Protein AF-A0A7J7BY02-F1 (afdb_monomer)

Mean predicted aligned error: 17.89 Å

Solvent-accessible surface area (backbone atoms only — not comparable to full-atom values): 14996 Å² total; per-residue (Å²): 135,90,80,85,90,77,85,82,81,78,79,75,84,74,78,83,78,89,73,68,95,77,46,59,64,57,50,50,50,48,47,48,48,47,51,49,44,46,54,47,42,52,52,46,47,52,48,47,53,48,51,51,50,48,53,51,49,50,52,51,51,51,52,50,50,54,51,50,55,52,49,52,54,52,47,55,52,47,54,54,52,52,51,53,48,56,50,51,52,62,54,64,32,70,83,49,40,52,67,78,73,51,72,92,86,75,74,58,65,69,58,51,54,49,50,54,51,53,52,51,52,51,51,52,52,49,54,51,53,51,60,68,47,46,67,82,70,37,62,67,58,49,51,49,55,49,50,53,50,51,52,55,51,51,52,50,51,52,51,50,50,53,50,50,53,49,53,49,51,47,65,74,68,55,75,53,69,70,57,49,54,48,51,54,49,52,51,51,51,41,69,74,39,44,83,79,72,52,63,88,86,58,80,78,60,67,73,80,73,40,86,91,41,51,78,44,78,47,78,42,83,50,61,68,63,49,50,54,52,51,52,52,50,61,74,64,61,82,76,91,74,69,59,46,77,45,81,44,70,68,78,130

Structure (mmCIF, N/CA/C/O backbone):
data_AF-A0A7J7BY02-F1
#
_entry.id   AF-A0A7J7BY02-F1
#
loop_
_atom_site.group_PDB
_atom_site.id
_atom_site.type_symbol
_atom_site.label_atom_id
_atom_site.label_alt_id
_atom_site.label_comp_id
_atom_site.label_asym_id
_atom_site.label_entity_id
_atom_site.label_seq_id
_atom_site.pdbx_PDB_ins_code
_atom_site.Cartn_x
_atom_site.Cartn_y
_atom_site.Cartn_z
_atom_site.occupancy
_atom_site.B_iso_or_equiv
_atom_site.auth_seq_id
_atom_site.auth_comp_id
_atom_site.auth_asym_id
_atom_site.auth_atom_id
_atom_site.pdbx_PDB_model_num
ATOM 1 N N . MET A 1 1 ? -25.679 -43.773 -42.248 1.00 37.84 1 MET A N 1
ATOM 2 C CA . MET A 1 1 ? -24.784 -43.946 -43.414 1.00 37.84 1 MET A CA 1
ATOM 3 C C . MET A 1 1 ? -24.203 -42.594 -43.792 1.00 37.84 1 MET A C 1
ATOM 5 O O . MET A 1 1 ? -24.831 -41.580 -43.526 1.00 37.84 1 MET A O 1
ATOM 9 N N . ALA A 1 2 ? -22.961 -42.613 -44.264 1.00 34.91 2 ALA A N 1
ATOM 10 C CA . ALA A 1 2 ? -21.993 -41.521 -44.267 1.00 34.91 2 ALA A CA 1
ATOM 11 C C . ALA A 1 2 ? -22.432 -40.229 -44.978 1.00 34.91 2 ALA A C 1
ATOM 13 O O . ALA A 1 2 ? -22.992 -40.274 -46.068 1.00 34.91 2 ALA A O 1
ATOM 14 N N . ASN A 1 3 ? -22.051 -39.082 -44.407 1.00 34.28 3 ASN A N 1
ATOM 15 C CA . ASN A 1 3 ? -21.896 -37.833 -45.148 1.00 34.28 3 ASN A CA 1
ATOM 16 C C . ASN A 1 3 ? -20.449 -37.335 -44.948 1.00 34.28 3 ASN A C 1
ATOM 18 O O . ASN A 1 3 ? -20.047 -37.109 -43.801 1.00 34.28 3 ASN A O 1
ATOM 22 N N . PRO A 1 4 ? -19.621 -37.257 -46.004 1.00 40.38 4 PRO A N 1
ATOM 23 C CA . PRO A 1 4 ? -18.215 -36.912 -45.875 1.00 40.38 4 PRO A CA 1
ATOM 24 C C . PRO A 1 4 ? -17.997 -35.400 -45.721 1.00 40.38 4 PRO A C 1
ATOM 26 O O . PRO A 1 4 ? -18.695 -34.555 -46.276 1.00 40.38 4 PRO A O 1
ATOM 29 N N . ARG A 1 5 ? -16.961 -35.092 -44.942 1.00 35.94 5 ARG A N 1
ATOM 30 C CA . ARG A 1 5 ? -16.457 -33.769 -44.564 1.00 35.94 5 ARG A CA 1
ATOM 31 C C . ARG A 1 5 ? -16.269 -32.831 -45.771 1.00 35.94 5 ARG A C 1
ATOM 33 O O . ARG A 1 5 ? -15.551 -33.169 -46.707 1.00 35.94 5 ARG A O 1
ATOM 40 N N . ARG A 1 6 ? -16.772 -31.594 -45.668 1.00 36.50 6 ARG A N 1
ATOM 41 C CA . ARG A 1 6 ? -16.204 -30.412 -46.346 1.00 36.50 6 ARG A CA 1
ATOM 42 C C . ARG A 1 6 ? -15.708 -29.421 -45.287 1.00 36.50 6 ARG A C 1
ATOM 44 O O . ARG A 1 6 ? -16.497 -29.045 -44.422 1.00 36.50 6 ARG A O 1
ATOM 51 N N . PRO A 1 7 ? -14.441 -28.977 -45.324 1.00 37.97 7 PRO A N 1
ATOM 52 C CA . PRO A 1 7 ? -13.983 -27.882 -44.483 1.00 37.97 7 PRO A CA 1
ATOM 53 C C . PRO A 1 7 ? -14.485 -26.539 -45.035 1.00 37.97 7 PRO A C 1
ATOM 55 O O . PRO A 1 7 ? -14.353 -26.242 -46.223 1.00 37.97 7 PRO A O 1
ATOM 58 N N . SER A 1 8 ? -15.059 -25.731 -44.142 1.00 33.72 8 SER A N 1
ATOM 59 C CA . SER A 1 8 ? -15.373 -24.322 -44.375 1.00 33.72 8 SER A CA 1
ATOM 60 C C . SER A 1 8 ? -14.085 -23.552 -44.676 1.00 33.72 8 SER A C 1
ATOM 62 O O . SER A 1 8 ? -13.127 -23.580 -43.899 1.00 33.72 8 SER A O 1
ATOM 64 N N . ARG A 1 9 ? -14.073 -22.891 -45.837 1.00 31.83 9 ARG A N 1
ATOM 65 C CA . ARG A 1 9 ? -13.043 -21.956 -46.291 1.00 31.83 9 ARG A CA 1
ATOM 66 C C . ARG A 1 9 ? -12.860 -20.852 -45.248 1.00 31.83 9 ARG A C 1
ATOM 68 O O . ARG A 1 9 ? -13.679 -19.944 -45.148 1.00 31.83 9 ARG A O 1
ATOM 75 N N . ARG A 1 10 ? -11.745 -20.889 -44.518 1.00 33.81 10 ARG A N 1
ATOM 76 C CA . ARG A 1 10 ? -11.197 -19.697 -43.867 1.00 33.81 10 ARG A CA 1
ATOM 77 C C . ARG A 1 10 ? -10.658 -18.821 -44.998 1.00 33.81 10 ARG A C 1
ATOM 79 O O . ARG A 1 10 ? -9.689 -19.194 -45.653 1.00 33.81 10 ARG A O 1
ATOM 86 N N . GLY A 1 11 ? -11.365 -17.736 -45.306 1.00 29.42 11 GLY A N 1
ATOM 87 C CA . GLY A 1 11 ? -10.945 -16.762 -46.306 1.00 29.42 11 GLY A CA 1
ATOM 88 C C . GLY A 1 11 ? -9.638 -16.115 -45.869 1.00 29.42 11 GLY A C 1
ATOM 89 O O . GLY A 1 11 ? -9.645 -15.193 -45.060 1.00 29.42 11 GLY A O 1
ATOM 90 N N . SER A 1 12 ? -8.520 -16.616 -46.389 1.00 31.05 12 SER A N 1
ATOM 91 C CA . SER A 1 12 ? -7.274 -15.864 -46.433 1.00 31.05 12 SER A CA 1
ATOM 92 C C . SER A 1 12 ? -7.528 -14.638 -47.299 1.00 31.05 12 SER A C 1
ATOM 94 O O . SER A 1 12 ? -7.698 -14.756 -48.513 1.00 31.05 12 SER A O 1
ATOM 96 N N . PHE A 1 13 ? -7.600 -13.471 -46.665 1.00 29.67 13 PHE A N 1
ATOM 97 C CA . PHE A 1 13 ? -7.575 -12.181 -47.341 1.00 29.67 13 PHE A CA 1
ATOM 98 C C . PHE A 1 13 ? -6.176 -12.010 -47.953 1.00 29.67 13 PHE A C 1
ATOM 100 O O . PHE A 1 13 ? -5.269 -11.438 -47.356 1.00 29.67 13 PHE A O 1
ATOM 107 N N . PHE A 1 14 ? -5.975 -12.594 -49.133 1.00 28.28 14 PHE A N 1
ATOM 108 C CA . PHE A 1 14 ? -4.838 -12.297 -49.992 1.00 28.28 14 PHE A CA 1
ATOM 109 C C . PHE A 1 14 ? -5.114 -10.940 -50.640 1.00 28.28 14 PHE A C 1
ATOM 111 O O . PHE A 1 14 ? -5.803 -10.849 -51.655 1.00 28.28 14 PHE A O 1
ATOM 118 N N . PHE A 1 15 ? -4.604 -9.870 -50.033 1.00 29.28 15 PHE A N 1
ATOM 119 C CA . PHE A 1 15 ? -4.495 -8.589 -50.718 1.00 29.28 15 PHE A CA 1
ATOM 120 C C . PHE A 1 15 ? -3.352 -8.692 -51.733 1.00 29.28 15 PHE A C 1
ATOM 122 O O . PHE A 1 15 ? -2.182 -8.517 -51.405 1.00 29.28 15 PHE A O 1
ATOM 129 N N . PHE A 1 16 ? -3.700 -9.000 -52.982 1.00 29.94 16 PHE A N 1
ATOM 130 C CA . PHE A 1 16 ? -2.849 -8.683 -54.124 1.00 29.94 16 PHE A CA 1
ATOM 131 C C . PHE A 1 16 ? -2.862 -7.161 -54.304 1.00 29.94 16 PHE A C 1
ATOM 133 O O . PHE A 1 16 ? -3.832 -6.603 -54.810 1.00 29.94 16 PHE A O 1
ATOM 140 N N . PHE A 1 17 ? -1.793 -6.483 -53.889 1.00 32.19 17 PHE A N 1
ATOM 141 C CA . PHE A 1 17 ? -1.520 -5.107 -54.301 1.00 32.19 17 PHE A CA 1
ATOM 142 C C . PHE A 1 17 ? -0.454 -5.125 -55.397 1.00 32.19 17 PHE A C 1
ATOM 144 O O . PHE A 1 17 ? 0.745 -5.107 -55.140 1.00 32.19 17 PHE A O 1
ATOM 151 N N . THR A 1 18 ? -0.900 -5.156 -56.650 1.00 42.00 18 THR A N 1
ATOM 152 C CA . THR A 1 18 ? -0.090 -4.717 -57.788 1.00 42.00 18 THR A CA 1
ATOM 153 C C . THR A 1 18 ? -0.107 -3.190 -57.810 1.00 42.00 18 THR A C 1
ATOM 155 O O . THR A 1 18 ? -1.075 -2.604 -58.290 1.00 42.00 18 THR A O 1
ATOM 158 N N . PHE A 1 19 ? 0.922 -2.523 -57.278 1.00 34.94 19 PHE A N 1
ATOM 159 C CA . PHE A 1 19 ? 1.050 -1.065 -57.383 1.00 34.94 19 PHE A CA 1
ATOM 160 C C . PHE A 1 19 ? 2.506 -0.625 -57.615 1.00 34.94 19 PHE A C 1
ATOM 162 O O . PHE A 1 19 ? 3.441 -1.106 -56.985 1.00 34.94 19 PHE A O 1
ATOM 169 N N . ARG A 1 20 ? 2.648 0.288 -58.582 1.00 38.16 20 ARG A N 1
ATOM 170 C CA . ARG A 1 20 ? 3.851 0.934 -59.148 1.00 38.16 20 ARG A CA 1
ATOM 171 C C . ARG A 1 20 ? 4.906 1.419 -58.123 1.00 38.16 20 ARG A C 1
ATOM 173 O O . ARG A 1 20 ? 4.574 1.692 -56.972 1.00 38.16 20 ARG A O 1
ATOM 180 N N . PRO A 1 21 ? 6.163 1.669 -58.562 1.00 44.41 21 PRO A N 1
ATOM 181 C CA . PRO A 1 21 ? 7.345 1.924 -57.720 1.00 44.41 21 PRO A CA 1
ATOM 182 C C . PRO A 1 21 ? 7.399 3.337 -57.099 1.00 44.41 21 PRO A C 1
ATOM 184 O O . PRO A 1 21 ? 8.478 3.902 -56.916 1.00 44.41 21 PRO A O 1
ATOM 187 N N . LEU A 1 22 ? 6.243 3.924 -56.783 1.00 43.34 22 LEU A N 1
ATOM 188 C CA . LEU A 1 22 ? 6.109 5.067 -55.873 1.00 43.34 22 LEU A CA 1
ATOM 189 C C . LEU A 1 22 ? 5.842 4.600 -54.428 1.00 43.34 22 LEU A C 1
ATOM 191 O O . LEU A 1 22 ? 5.933 5.384 -53.491 1.00 43.34 22 LEU A O 1
ATOM 195 N N . ALA A 1 23 ? 5.548 3.308 -54.247 1.00 47.12 23 ALA A N 1
ATOM 196 C CA . ALA A 1 23 ? 5.187 2.726 -52.964 1.00 47.12 23 ALA A CA 1
ATOM 197 C C . ALA A 1 23 ? 6.380 2.442 -52.029 1.00 47.12 23 ALA A C 1
ATOM 199 O O . ALA A 1 23 ? 6.143 2.239 -50.850 1.00 47.12 23 ALA A O 1
ATOM 200 N N . SER A 1 24 ? 7.643 2.448 -52.478 1.00 59.75 24 SER A N 1
ATOM 201 C CA . SER A 1 24 ? 8.782 1.993 -51.645 1.00 59.75 24 SER A CA 1
ATOM 202 C C . SER A 1 24 ? 8.969 2.811 -50.360 1.00 59.75 24 SER A C 1
ATOM 204 O O . SER A 1 24 ? 8.888 2.263 -49.265 1.00 59.75 24 SER A O 1
ATOM 206 N N . ALA A 1 25 ? 9.118 4.135 -50.470 1.00 56.84 25 ALA A N 1
ATOM 207 C CA . ALA A 1 25 ? 9.375 4.991 -49.312 1.00 56.84 25 ALA A CA 1
ATOM 208 C C . ALA A 1 25 ? 8.175 5.062 -48.357 1.00 56.84 25 ALA A C 1
ATOM 210 O O . ALA A 1 25 ? 8.355 5.022 -47.146 1.00 56.84 25 ALA A O 1
ATOM 211 N N . ILE A 1 26 ? 6.947 5.090 -48.888 1.00 66.88 26 ILE A N 1
ATOM 212 C CA . ILE A 1 26 ? 5.728 5.087 -48.068 1.00 66.88 26 ILE A CA 1
ATOM 213 C C . ILE A 1 26 ? 5.541 3.722 -47.406 1.00 66.88 26 ILE A C 1
ATOM 215 O O . ILE A 1 26 ? 5.184 3.671 -46.243 1.00 66.88 26 ILE A O 1
ATOM 219 N N . THR A 1 27 ? 5.830 2.611 -48.084 1.00 64.50 27 THR A N 1
ATOM 220 C CA . THR A 1 27 ? 5.675 1.268 -47.498 1.00 64.50 27 THR A CA 1
ATOM 221 C C . THR A 1 27 ? 6.740 1.002 -46.443 1.00 64.50 27 THR A C 1
ATOM 223 O O . THR A 1 27 ? 6.417 0.452 -45.399 1.00 64.50 27 THR A O 1
ATOM 226 N N . VAL A 1 28 ? 7.985 1.435 -46.658 1.00 66.69 28 VAL A N 1
ATOM 227 C CA . VAL A 1 28 ? 9.058 1.333 -45.657 1.00 66.69 28 VAL A CA 1
ATOM 228 C C . VAL A 1 28 ? 8.810 2.287 -44.493 1.00 66.69 28 VAL A C 1
ATOM 230 O O . VAL A 1 28 ? 8.964 1.874 -43.353 1.00 66.69 28 VAL A O 1
ATOM 233 N N . ALA A 1 29 ? 8.349 3.516 -44.740 1.00 66.44 29 ALA A N 1
ATOM 234 C CA . ALA A 1 29 ? 7.956 4.438 -43.678 1.00 66.44 29 ALA A CA 1
ATOM 235 C C . ALA A 1 29 ? 6.735 3.927 -42.911 1.00 66.44 29 ALA A C 1
ATOM 237 O O . ALA A 1 29 ? 6.720 4.019 -41.697 1.00 66.44 29 ALA A O 1
ATOM 238 N N . VAL A 1 30 ? 5.744 3.330 -43.576 1.00 64.06 30 VAL A N 1
ATOM 239 C CA . VAL A 1 30 ? 4.573 2.724 -42.930 1.00 64.06 30 VAL A CA 1
ATOM 240 C C . VAL A 1 30 ? 4.965 1.458 -42.182 1.00 64.06 30 VAL A C 1
ATOM 242 O O . VAL A 1 30 ? 4.451 1.262 -41.095 1.00 64.06 30 VAL A O 1
ATOM 245 N N . LEU A 1 31 ? 5.894 0.637 -42.680 1.00 61.00 31 LEU A N 1
ATOM 246 C CA . LEU A 1 31 ? 6.420 -0.534 -41.970 1.00 61.00 31 LEU A CA 1
ATOM 247 C C . LEU A 1 31 ? 7.303 -0.137 -40.790 1.00 61.00 31 LEU A C 1
ATOM 249 O O . LEU A 1 31 ? 7.150 -0.717 -39.728 1.00 61.00 31 LEU A O 1
ATOM 253 N N . LEU A 1 32 ? 8.176 0.862 -40.922 1.00 66.69 32 LEU A N 1
ATOM 254 C CA . LEU A 1 32 ? 8.950 1.416 -39.810 1.00 66.69 32 LEU A CA 1
ATOM 255 C C . LEU A 1 32 ? 8.030 2.084 -38.803 1.00 66.69 32 LEU A C 1
ATOM 257 O O . LEU A 1 32 ? 8.185 1.848 -37.617 1.00 66.69 32 LEU A O 1
ATOM 261 N N . PHE A 1 33 ? 7.038 2.849 -39.250 1.00 70.75 33 PHE A N 1
ATOM 262 C CA . PHE A 1 33 ? 6.042 3.451 -38.377 1.00 70.75 33 PHE A CA 1
ATOM 263 C C . PHE A 1 33 ? 5.174 2.378 -37.734 1.00 70.75 33 PHE A C 1
ATOM 265 O O . PHE A 1 33 ? 4.865 2.526 -36.568 1.00 70.75 33 PHE A O 1
ATOM 272 N N . PHE A 1 34 ? 4.833 1.278 -38.412 1.00 56.91 34 PHE A N 1
ATOM 273 C CA . PHE A 1 34 ? 4.115 0.150 -37.815 1.00 56.91 34 PHE A CA 1
ATOM 274 C C . PHE A 1 34 ? 4.995 -0.649 -36.869 1.00 56.91 34 PHE A C 1
ATOM 276 O O . PHE A 1 34 ? 4.494 -1.050 -35.841 1.00 56.91 34 PHE A O 1
ATOM 283 N N . VAL A 1 35 ? 6.275 -0.879 -37.154 1.00 65.38 35 VAL A N 1
ATOM 284 C CA . VAL A 1 35 ? 7.198 -1.631 -36.288 1.00 65.38 35 VAL A CA 1
ATOM 285 C C . VAL A 1 35 ? 7.589 -0.792 -35.077 1.00 65.38 35 VAL A C 1
ATOM 287 O O . VAL A 1 35 ? 7.558 -1.301 -33.963 1.00 65.38 35 VAL A O 1
ATOM 290 N N . LEU A 1 36 ? 7.867 0.500 -35.261 1.00 60.56 36 LEU A N 1
ATOM 291 C CA . LEU A 1 36 ? 8.068 1.468 -34.185 1.00 60.56 36 LEU A CA 1
ATOM 292 C C . LEU A 1 36 ? 6.772 1.696 -33.422 1.00 60.56 36 LEU A C 1
ATOM 294 O O . LEU A 1 36 ? 6.820 1.692 -32.209 1.00 60.56 36 LEU A O 1
ATOM 298 N N . SER A 1 37 ? 5.612 1.802 -34.071 1.00 51.03 37 SER A N 1
ATOM 299 C CA . SER A 1 37 ? 4.321 1.854 -33.373 1.00 51.03 37 SER A CA 1
ATOM 300 C C . SER A 1 37 ? 3.983 0.524 -32.727 1.00 51.03 37 SER A C 1
ATOM 302 O O . SER A 1 37 ? 3.326 0.537 -31.716 1.00 51.03 37 SER A O 1
ATOM 304 N N . PHE A 1 38 ? 4.429 -0.632 -33.208 1.00 51.69 38 PHE A N 1
ATOM 305 C CA . PHE A 1 38 ? 4.178 -1.906 -32.534 1.00 51.69 38 PHE A CA 1
ATOM 306 C C . PHE A 1 38 ? 5.139 -2.076 -31.358 1.00 51.69 38 PHE A C 1
ATOM 308 O O . PHE A 1 38 ? 4.708 -2.502 -30.303 1.00 51.69 38 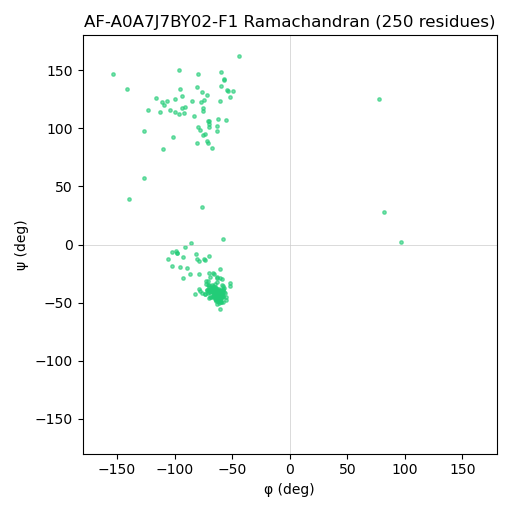PHE A O 1
ATOM 315 N N . LEU A 1 39 ? 6.405 -1.669 -31.459 1.00 53.62 39 LEU A N 1
ATOM 316 C CA . LEU A 1 39 ? 7.352 -1.628 -30.337 1.00 53.62 39 LEU A CA 1
ATOM 317 C C . LEU A 1 39 ? 6.943 -0.578 -29.299 1.00 53.62 39 LEU A C 1
ATOM 319 O O . LEU A 1 39 ? 6.906 -0.870 -28.105 1.00 53.62 39 LEU A O 1
ATOM 323 N N . PHE A 1 40 ? 6.575 0.620 -29.747 1.00 46.31 40 PHE A N 1
ATOM 324 C CA . PHE A 1 40 ? 6.167 1.740 -28.909 1.00 46.31 40 PHE A CA 1
ATOM 325 C C . PHE A 1 40 ? 4.750 1.546 -28.385 1.00 46.31 40 PHE A C 1
ATOM 327 O O . PHE A 1 40 ? 4.554 1.742 -27.203 1.00 46.31 40 PHE A O 1
ATOM 334 N N . SER A 1 41 ? 3.777 1.067 -29.164 1.00 40.97 41 SER A N 1
ATOM 335 C CA . SER A 1 41 ? 2.459 0.669 -28.653 1.00 40.97 41 SER A CA 1
ATOM 336 C C . SER A 1 41 ? 2.521 -0.604 -27.839 1.00 40.97 41 SER A C 1
ATOM 338 O O . SER A 1 41 ? 1.752 -0.660 -26.907 1.00 40.97 41 SER A O 1
ATOM 340 N N . THR A 1 42 ? 3.389 -1.594 -28.063 1.00 47.38 42 THR A N 1
ATOM 341 C CA . THR A 1 42 ? 3.511 -2.727 -27.115 1.00 47.38 42 THR A CA 1
ATOM 342 C C . THR A 1 42 ? 4.091 -2.233 -25.795 1.00 47.38 42 THR A C 1
ATOM 344 O O . THR A 1 42 ? 3.563 -2.576 -24.748 1.00 47.38 42 THR A O 1
ATOM 347 N N . SER A 1 43 ? 5.077 -1.330 -25.830 1.00 47.16 43 SER A N 1
ATOM 348 C CA . SER A 1 43 ? 5.633 -0.682 -24.632 1.00 47.16 43 SER A CA 1
ATOM 349 C C . SER A 1 43 ? 4.631 0.254 -23.947 1.00 47.16 43 SER A C 1
ATOM 351 O O . SER A 1 43 ? 4.529 0.265 -22.727 1.00 47.16 43 SER A O 1
ATOM 353 N N . ASN A 1 44 ? 3.851 1.012 -24.718 1.00 42.34 44 ASN A N 1
ATOM 354 C CA . ASN A 1 44 ? 2.914 2.021 -24.233 1.00 42.34 44 ASN A CA 1
ATOM 355 C C . ASN A 1 44 ? 1.543 1.417 -23.901 1.00 42.34 44 ASN A C 1
ATOM 357 O O . ASN A 1 44 ? 0.870 1.952 -23.039 1.00 42.34 44 ASN A O 1
ATOM 361 N N . SER A 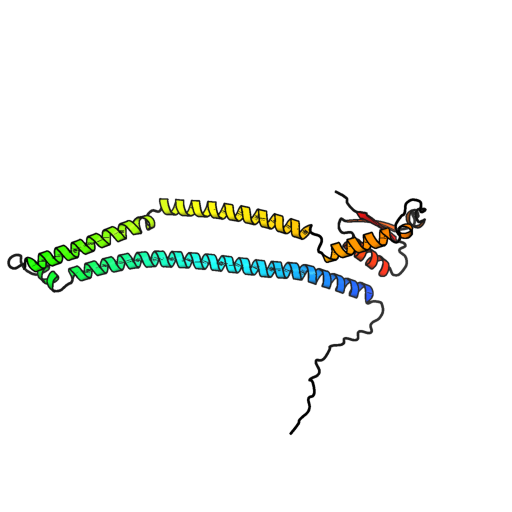1 45 ? 1.136 0.293 -24.500 1.00 42.09 45 SER A N 1
ATOM 362 C CA . SER A 1 45 ? -0.043 -0.488 -24.091 1.00 42.09 45 SER A CA 1
ATOM 363 C C . SER A 1 45 ? 0.265 -1.327 -22.859 1.00 42.09 45 SER A C 1
ATOM 365 O O . SER A 1 45 ? -0.540 -1.282 -21.944 1.00 42.09 45 SER A O 1
ATOM 367 N N . TYR A 1 46 ? 1.453 -1.943 -22.731 1.00 47.62 46 TYR A N 1
ATOM 368 C CA . TYR A 1 46 ? 1.886 -2.504 -21.442 1.00 47.62 46 TYR A CA 1
ATOM 369 C C . TYR A 1 46 ? 1.974 -1.423 -20.365 1.00 47.62 46 TYR A C 1
ATOM 371 O O . TYR A 1 46 ? 1.485 -1.633 -19.266 1.00 47.62 46 TYR A O 1
ATOM 379 N N . SER A 1 47 ? 2.559 -0.261 -20.671 1.00 46.47 47 SER A N 1
ATOM 380 C CA . SER A 1 47 ? 2.687 0.834 -19.705 1.00 46.47 47 SER A CA 1
ATOM 381 C C . SER A 1 47 ? 1.331 1.459 -19.359 1.00 46.47 47 SER A C 1
ATOM 383 O O . SER A 1 47 ? 1.080 1.711 -18.191 1.00 46.47 47 SER A O 1
ATOM 385 N N . SER A 1 48 ? 0.419 1.642 -20.323 1.00 46.59 48 SER A N 1
ATOM 386 C CA . SER A 1 48 ? -0.912 2.228 -20.086 1.00 46.59 48 SER A CA 1
ATOM 387 C C . SER A 1 48 ? -1.857 1.269 -19.361 1.00 46.59 48 SER A C 1
ATOM 389 O O . SER A 1 48 ? -2.529 1.701 -18.426 1.00 46.59 48 SER A O 1
ATOM 391 N N . ASP A 1 49 ? -1.896 -0.022 -19.723 1.00 45.12 49 ASP A N 1
ATOM 392 C CA . ASP A 1 49 ? -2.694 -1.019 -18.988 1.00 45.12 49 ASP A CA 1
ATOM 393 C C . ASP A 1 49 ? -2.129 -1.242 -17.581 1.00 45.12 49 ASP A C 1
ATOM 395 O O . ASP A 1 49 ? -2.899 -1.327 -16.628 1.00 45.12 49 ASP A O 1
ATOM 399 N N . LEU A 1 50 ? -0.798 -1.247 -17.415 1.00 51.62 50 LEU A N 1
ATOM 400 C CA . LEU A 1 50 ? -0.147 -1.301 -16.103 1.00 51.62 50 LEU A CA 1
ATOM 401 C C . LEU A 1 50 ? -0.495 -0.064 -15.263 1.00 51.62 50 LEU A C 1
ATOM 403 O O . LEU A 1 50 ? -0.938 -0.209 -14.129 1.00 51.62 50 LEU A O 1
ATOM 407 N N . HIS A 1 51 ? -0.416 1.144 -15.830 1.00 53.38 51 HIS A N 1
ATOM 408 C CA . HIS A 1 51 ? -0.760 2.376 -15.115 1.00 53.38 51 HIS A CA 1
ATOM 409 C C . HIS A 1 51 ? -2.243 2.424 -14.718 1.00 53.38 51 HIS A C 1
ATOM 411 O O . HIS A 1 51 ? -2.574 2.841 -13.607 1.00 53.38 51 HIS A O 1
ATOM 417 N N . HIS A 1 52 ? -3.156 1.996 -15.596 1.00 54.94 52 HIS A N 1
ATOM 418 C CA . HIS A 1 52 ? -4.587 1.923 -15.291 1.00 54.94 52 HIS A CA 1
ATOM 419 C C . HIS A 1 52 ? -4.909 0.836 -14.257 1.00 54.94 52 HIS A C 1
ATOM 421 O O . HIS A 1 52 ? -5.729 1.072 -13.362 1.00 54.94 52 HIS A O 1
ATOM 427 N N . HIS A 1 53 ? -4.250 -0.324 -14.329 1.00 61.81 53 HIS A N 1
ATOM 428 C CA . HIS A 1 53 ? -4.362 -1.371 -13.317 1.00 61.81 53 HIS A CA 1
ATOM 429 C C . HIS A 1 53 ? -3.802 -0.930 -11.964 1.00 61.81 53 HIS A C 1
ATOM 431 O O . HIS A 1 53 ? -4.416 -1.241 -10.941 1.00 61.81 53 HIS A O 1
ATOM 437 N N . ASP A 1 54 ? -2.723 -0.154 -11.939 1.00 77.12 54 ASP A N 1
ATOM 438 C CA . ASP A 1 54 ? -2.127 0.381 -10.715 1.00 77.12 54 ASP A CA 1
ATOM 439 C C . ASP A 1 54 ? -3.041 1.418 -10.057 1.00 77.12 54 ASP A C 1
ATOM 441 O O . ASP A 1 54 ? -3.320 1.327 -8.859 1.00 77.12 54 ASP A O 1
ATOM 445 N N . HIS A 1 55 ? -3.609 2.345 -10.837 1.00 79.88 55 HIS A N 1
ATOM 446 C CA . HIS A 1 55 ? -4.585 3.321 -10.335 1.00 79.88 55 HIS A CA 1
ATOM 447 C C . HIS A 1 55 ? -5.840 2.640 -9.791 1.00 79.88 55 HIS A C 1
ATOM 449 O O . HIS A 1 55 ? -6.312 2.964 -8.700 1.00 79.88 55 HIS A O 1
ATOM 455 N N . ARG A 1 56 ? -6.370 1.647 -10.514 1.00 84.88 56 ARG A N 1
ATOM 456 C CA . ARG A 1 56 ? -7.522 0.860 -10.060 1.00 84.88 56 ARG A CA 1
ATOM 457 C C . ARG A 1 56 ? -7.199 0.086 -8.785 1.00 84.88 56 ARG A C 1
ATOM 459 O O . ARG A 1 56 ? -8.016 0.071 -7.867 1.00 84.88 56 ARG A O 1
ATOM 466 N N . SER A 1 57 ? -6.025 -0.531 -8.708 1.00 86.56 57 SER A N 1
ATOM 467 C CA . SER A 1 57 ? -5.577 -1.281 -7.530 1.00 86.56 57 SER A CA 1
ATOM 468 C C . SER A 1 57 ? -5.405 -0.370 -6.317 1.00 86.56 57 SER A C 1
ATOM 470 O O . SER A 1 57 ? -5.866 -0.716 -5.230 1.00 86.56 57 SER A O 1
ATOM 472 N N . LEU A 1 58 ? -4.843 0.828 -6.504 1.00 86.50 58 LEU A N 1
ATOM 473 C CA . LEU A 1 58 ? -4.721 1.849 -5.464 1.00 86.50 58 LEU A CA 1
ATOM 474 C C . LEU A 1 58 ? -6.094 2.287 -4.940 1.00 86.50 58 LEU A C 1
ATOM 476 O O . LEU A 1 58 ? -6.319 2.305 -3.729 1.00 86.50 58 LEU A O 1
ATOM 480 N N . VAL A 1 59 ? -7.034 2.592 -5.840 1.00 91.44 59 VAL A N 1
ATOM 481 C CA . VAL A 1 59 ? -8.405 2.978 -5.472 1.00 91.44 59 VAL A CA 1
ATOM 482 C C . VAL A 1 59 ? -9.110 1.848 -4.721 1.00 91.44 59 VAL A C 1
ATOM 484 O O . VAL A 1 59 ? -9.756 2.096 -3.703 1.00 91.44 59 VAL A O 1
ATOM 487 N N . LEU A 1 60 ? -8.962 0.598 -5.168 1.00 92.88 60 LEU A N 1
ATOM 488 C CA . LEU A 1 60 ? -9.536 -0.566 -4.490 1.00 92.88 60 LEU A CA 1
ATOM 489 C C . LEU A 1 60 ? -8.921 -0.788 -3.104 1.00 92.88 60 LEU A C 1
ATOM 491 O O . LEU A 1 60 ? -9.658 -1.074 -2.158 1.00 92.88 60 LEU A O 1
ATOM 495 N N . ALA A 1 61 ? -7.605 -0.622 -2.962 1.00 89.88 61 ALA A N 1
ATOM 496 C CA . ALA A 1 61 ? -6.910 -0.716 -1.682 1.00 89.88 61 ALA A CA 1
ATOM 497 C C . ALA A 1 61 ? -7.384 0.375 -0.711 1.00 89.88 61 ALA A C 1
ATOM 499 O O . ALA A 1 61 ? -7.726 0.075 0.435 1.00 89.88 61 ALA A O 1
ATOM 500 N N . TYR A 1 62 ? -7.507 1.620 -1.181 1.00 91.44 62 TYR A N 1
ATOM 501 C CA . TYR A 1 62 ? -8.038 2.726 -0.383 1.00 91.44 62 TYR A CA 1
ATOM 502 C C . TYR A 1 62 ? -9.498 2.487 0.023 1.00 91.44 62 TYR A C 1
ATOM 504 O O . TYR A 1 62 ? -9.864 2.644 1.188 1.00 91.44 62 TYR A O 1
ATOM 512 N N . ALA A 1 63 ? -10.335 2.020 -0.906 1.00 94.31 63 ALA A N 1
ATOM 513 C CA . ALA A 1 63 ? -11.724 1.673 -0.625 1.00 94.31 63 ALA A CA 1
ATOM 514 C C . ALA A 1 63 ? -11.846 0.501 0.366 1.00 94.31 63 ALA A C 1
ATOM 516 O O . ALA A 1 63 ? -12.746 0.486 1.206 1.00 94.31 63 ALA A O 1
ATOM 517 N N . ALA A 1 64 ? -10.964 -0.499 0.294 1.00 94.38 64 ALA A N 1
ATOM 518 C CA . ALA A 1 64 ? -10.903 -1.586 1.270 1.00 94.38 64 ALA A CA 1
ATOM 519 C C . ALA A 1 64 ? -10.496 -1.071 2.658 1.00 94.38 64 ALA A C 1
ATOM 521 O O . ALA A 1 64 ? -11.146 -1.416 3.645 1.00 94.38 64 ALA A O 1
ATOM 522 N N . TYR A 1 65 ? -9.494 -0.192 2.728 1.00 91.62 65 TYR A N 1
ATOM 523 C CA . TYR A 1 65 ? -9.060 0.435 3.973 1.00 91.62 65 TYR A CA 1
ATOM 524 C C . TYR A 1 65 ? -10.174 1.274 4.616 1.00 91.62 65 TYR A C 1
ATOM 526 O O . TYR A 1 65 ? -10.494 1.085 5.788 1.00 91.62 65 TYR A O 1
ATOM 534 N N . ALA A 1 66 ? -10.844 2.128 3.838 1.00 92.56 66 ALA A N 1
ATOM 535 C CA . ALA A 1 66 ? -11.971 2.929 4.313 1.00 92.56 66 ALA A CA 1
ATOM 536 C C . ALA A 1 66 ? -13.135 2.055 4.815 1.00 92.56 66 ALA A C 1
ATOM 538 O O . ALA A 1 66 ? -13.726 2.337 5.860 1.00 92.56 66 ALA A O 1
ATOM 539 N N . ARG A 1 67 ? -13.444 0.956 4.109 1.00 95.62 67 ARG A N 1
ATOM 540 C CA . ARG A 1 67 ? -14.451 -0.022 4.552 1.00 95.62 67 ARG A CA 1
ATOM 541 C C . ARG A 1 67 ? -14.060 -0.686 5.866 1.00 95.62 67 ARG A C 1
ATOM 543 O O . ARG A 1 67 ? -14.912 -0.794 6.744 1.00 95.62 67 ARG A O 1
ATOM 550 N N . LYS A 1 68 ? -12.797 -1.092 6.015 1.00 94.56 68 LYS A N 1
ATOM 551 C CA . LYS A 1 68 ? -12.279 -1.683 7.254 1.00 94.56 68 LYS A CA 1
ATOM 552 C C . LYS A 1 68 ? -12.417 -0.709 8.424 1.00 94.56 68 LYS A C 1
ATOM 554 O O . LYS A 1 68 ? -13.013 -1.071 9.432 1.00 94.56 68 LYS A O 1
ATOM 559 N N . LEU A 1 69 ? -11.974 0.537 8.256 1.00 90.25 69 LEU A N 1
ATOM 560 C CA . LEU A 1 69 ? -12.068 1.569 9.292 1.00 90.25 69 LEU A CA 1
ATOM 561 C C . LEU A 1 69 ? -13.526 1.837 9.706 1.00 90.25 69 LEU A C 1
ATOM 563 O O . LEU A 1 69 ? -13.846 1.924 10.891 1.00 90.25 69 LEU A O 1
ATOM 567 N N . LYS A 1 70 ? -14.438 1.926 8.729 1.00 94.31 70 LYS A N 1
ATOM 568 C CA . LYS A 1 70 ? -15.876 2.087 8.990 1.00 94.31 70 LYS A CA 1
ATOM 569 C C . LYS A 1 70 ? -16.453 0.893 9.750 1.00 94.31 70 LYS A C 1
ATOM 571 O O . LYS A 1 70 ? -17.262 1.086 10.657 1.00 94.31 70 LYS A O 1
ATOM 576 N N . LEU A 1 71 ? -16.064 -0.324 9.373 1.00 95.31 71 LEU A N 1
ATOM 577 C CA . LEU A 1 71 ? -16.521 -1.548 10.022 1.00 95.31 71 LEU A CA 1
ATOM 578 C C . LEU A 1 71 ? -16.037 -1.621 11.474 1.00 95.31 71 LEU A C 1
ATOM 580 O O . LEU A 1 71 ? -16.846 -1.907 12.350 1.00 95.31 71 LEU A O 1
ATOM 584 N N . GLU A 1 72 ? -14.768 -1.309 11.738 1.00 90.75 72 GLU A N 1
ATOM 585 C CA . GLU A 1 72 ? -14.200 -1.280 13.092 1.00 90.75 72 GLU A CA 1
ATOM 586 C C . GLU A 1 72 ? -14.922 -0.261 13.984 1.00 90.75 72 GLU A C 1
ATOM 588 O O . GLU A 1 72 ? -15.370 -0.610 15.076 1.00 90.75 72 GLU A O 1
ATOM 593 N N . ASN A 1 73 ? -15.146 0.961 13.487 1.00 90.31 73 ASN A N 1
ATOM 594 C CA . ASN A 1 73 ? -15.906 1.978 14.219 1.00 90.31 73 ASN A CA 1
ATOM 595 C C . ASN A 1 73 ? -17.359 1.543 14.472 1.00 90.31 73 ASN A C 1
ATOM 597 O O . ASN A 1 73 ? -17.882 1.723 15.569 1.00 90.31 73 ASN A O 1
ATOM 601 N N . SER A 1 74 ? -18.021 0.947 13.475 1.00 95.06 74 SER A N 1
ATOM 602 C CA . SER A 1 74 ? -19.388 0.439 13.636 1.00 95.06 74 SER A CA 1
ATOM 603 C C . SER A 1 74 ? -19.463 -0.716 14.632 1.00 95.06 74 SER A C 1
ATOM 605 O O . SER A 1 74 ? -20.444 -0.808 15.370 1.00 95.06 74 SER A O 1
ATOM 607 N N . ASN A 1 75 ? -18.461 -1.594 14.650 1.00 93.31 75 ASN A N 1
ATOM 608 C CA . ASN A 1 75 ? -18.388 -2.696 15.597 1.00 93.31 75 ASN A CA 1
ATOM 609 C C . ASN A 1 75 ? -18.258 -2.165 17.027 1.00 93.31 75 ASN A C 1
ATOM 611 O O . ASN A 1 75 ? -19.043 -2.547 17.886 1.00 93.31 75 ASN A O 1
ATOM 615 N N . LEU A 1 76 ? -17.366 -1.194 17.245 1.00 92.12 76 LEU A N 1
ATOM 616 C CA . LEU A 1 76 ? -17.192 -0.543 18.542 1.00 92.12 76 LEU A CA 1
ATOM 617 C C . LEU A 1 76 ? -18.490 0.103 19.051 1.00 92.12 76 LEU A C 1
ATOM 619 O O . LEU A 1 76 ? -18.865 -0.065 20.205 1.00 92.12 76 LEU A O 1
ATOM 623 N N . VAL A 1 77 ? -19.224 0.812 18.190 1.00 93.75 77 VAL A N 1
ATOM 624 C CA . VAL A 1 77 ? -20.522 1.395 18.578 1.00 93.75 77 VAL A CA 1
ATOM 625 C C . VAL A 1 77 ? -21.536 0.306 18.943 1.00 93.75 77 VAL A C 1
ATOM 627 O O . VAL A 1 77 ? -22.282 0.456 19.910 1.00 93.75 77 VAL A O 1
ATOM 630 N N . ARG A 1 78 ? -21.560 -0.804 18.196 1.00 95.44 78 ARG A N 1
ATOM 631 C CA . ARG A 1 78 ? -22.469 -1.926 18.459 1.00 95.44 78 ARG A CA 1
ATOM 632 C C . ARG A 1 78 ? -22.163 -2.600 19.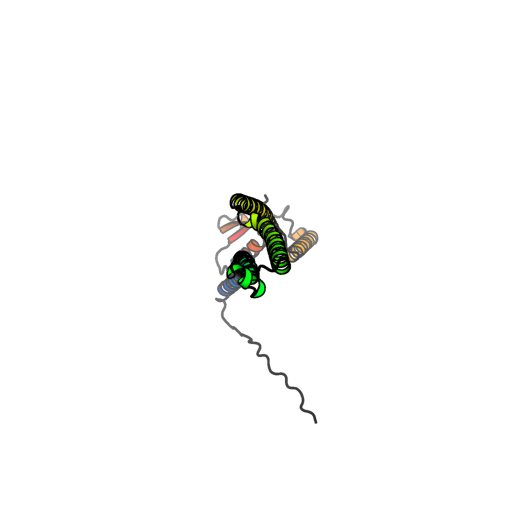796 1.00 95.44 78 ARG A C 1
ATOM 634 O O . ARG A 1 78 ? -23.097 -2.824 20.556 1.00 95.44 78 ARG A O 1
ATOM 641 N N . THR A 1 79 ? -20.895 -2.851 20.119 1.00 94.25 79 THR A N 1
ATOM 642 C CA . THR A 1 79 ? -20.522 -3.484 21.395 1.00 94.25 79 THR A CA 1
ATOM 643 C C . THR A 1 79 ? -20.946 -2.638 22.597 1.00 94.25 79 THR A C 1
ATOM 645 O O . THR A 1 79 ? -21.492 -3.178 23.558 1.00 94.25 79 THR A O 1
ATOM 648 N N . PHE A 1 80 ? -20.793 -1.311 22.535 1.00 94.56 80 PHE A N 1
ATOM 649 C CA . PHE A 1 80 ? -21.290 -0.419 23.590 1.00 94.56 80 PHE A CA 1
ATOM 650 C C . PHE A 1 80 ? -22.822 -0.358 23.657 1.00 94.56 80 PHE A C 1
ATOM 652 O O . PHE A 1 80 ? -23.386 -0.319 24.753 1.00 94.56 80 PHE A O 1
ATOM 659 N N . ALA A 1 81 ? -23.514 -0.392 22.516 1.00 96.38 81 ALA A N 1
ATOM 660 C CA . ALA A 1 81 ? -24.975 -0.452 22.488 1.00 96.38 81 ALA A CA 1
ATOM 661 C C . ALA A 1 81 ? -25.507 -1.762 23.095 1.00 96.38 81 ALA A C 1
ATOM 663 O O . ALA A 1 81 ? -26.459 -1.744 23.876 1.00 96.38 81 ALA A O 1
ATOM 664 N N . ASP A 1 82 ? -24.870 -2.891 22.790 1.00 95.44 82 ASP A N 1
ATOM 665 C CA . ASP A 1 82 ? -25.232 -4.194 23.348 1.00 95.44 82 ASP A CA 1
ATOM 666 C C . ASP A 1 82 ? -24.938 -4.258 24.846 1.00 95.44 82 ASP A C 1
ATOM 668 O O . ASP A 1 82 ? -25.709 -4.840 25.608 1.00 95.44 82 ASP A O 1
ATOM 672 N N . LEU A 1 83 ? -23.873 -3.602 25.308 1.00 95.38 83 LEU A N 1
ATOM 673 C CA . LEU A 1 83 ? -23.618 -3.451 26.732 1.00 95.38 83 LEU A CA 1
ATOM 674 C C . LEU A 1 83 ? -24.739 -2.664 27.427 1.00 95.38 83 LEU A C 1
ATOM 676 O O . LEU A 1 83 ? -25.241 -3.102 28.461 1.00 95.38 83 LEU A O 1
ATOM 680 N N . SER A 1 84 ? -25.175 -1.544 26.844 1.00 95.25 84 SER A N 1
ATOM 681 C CA . SER A 1 84 ? -26.301 -0.764 27.369 1.00 95.25 84 SER A CA 1
ATOM 682 C C . SER A 1 84 ? -27.583 -1.595 27.441 1.00 95.25 84 SER A C 1
ATOM 684 O O . SER A 1 84 ? -28.232 -1.596 28.486 1.00 95.25 84 SER A O 1
ATOM 686 N N . ARG A 1 85 ? -27.908 -2.355 26.387 1.00 94.81 85 ARG A N 1
ATOM 687 C CA . ARG A 1 85 ? -29.060 -3.271 26.385 1.00 94.81 85 ARG A CA 1
ATOM 688 C C . ARG A 1 85 ? -28.947 -4.332 27.471 1.00 94.81 85 ARG A C 1
ATOM 690 O O . ARG A 1 85 ? -29.896 -4.516 28.217 1.00 94.81 85 ARG A O 1
ATOM 697 N N . ASN A 1 86 ? -27.775 -4.947 27.636 1.00 93.75 86 ASN A N 1
ATOM 698 C CA . ASN A 1 86 ? -27.545 -5.940 28.689 1.00 93.75 86 ASN A CA 1
ATOM 699 C C . ASN A 1 86 ? -27.831 -5.386 30.095 1.00 93.75 86 ASN A C 1
ATOM 701 O O . ASN A 1 86 ? -28.353 -6.114 30.939 1.00 93.75 86 ASN A O 1
ATOM 705 N N . TYR A 1 87 ? -27.499 -4.119 30.364 1.00 92.31 87 TYR A N 1
ATOM 706 C CA . TYR A 1 87 ? -27.872 -3.469 31.624 1.00 92.31 87 TYR A CA 1
ATOM 707 C C . TYR A 1 87 ? -29.372 -3.208 31.714 1.00 92.31 87 TYR A C 1
ATOM 709 O O . TYR A 1 87 ? -29.980 -3.519 32.738 1.00 92.31 87 TYR A O 1
ATOM 717 N N . SER A 1 88 ? -29.976 -2.672 30.652 1.00 92.38 88 SER A N 1
ATOM 718 C CA . SER A 1 88 ? -31.420 -2.444 30.593 1.00 92.38 88 SER A CA 1
ATOM 719 C C . SER A 1 88 ? -32.213 -3.734 30.803 1.00 92.38 88 SER A C 1
ATOM 721 O O . SER A 1 88 ? -33.213 -3.706 31.512 1.00 92.38 88 SER A O 1
ATOM 723 N N . ASP A 1 89 ? -31.763 -4.863 30.262 1.00 91.00 89 ASP A N 1
ATOM 724 C CA . ASP A 1 89 ? -32.414 -6.164 30.425 1.00 91.00 89 ASP A CA 1
ATOM 725 C C . ASP A 1 89 ? -32.354 -6.639 31.877 1.00 91.00 89 ASP A C 1
ATOM 727 O O . ASP A 1 89 ? -33.355 -7.099 32.418 1.00 91.00 89 ASP A O 1
ATOM 731 N N . VAL A 1 90 ? -31.201 -6.489 32.540 1.00 89.38 90 VAL A N 1
ATOM 732 C CA . VAL A 1 90 ? -31.052 -6.845 33.961 1.00 89.38 90 VAL A CA 1
ATOM 733 C C . VAL A 1 90 ? -31.943 -5.969 34.844 1.00 89.38 90 VAL A C 1
ATOM 735 O O . VAL A 1 90 ? -32.577 -6.493 35.754 1.00 89.38 90 VAL A O 1
ATOM 738 N N . ILE A 1 91 ? -32.035 -4.666 34.565 1.00 86.94 91 ILE A N 1
ATOM 739 C CA . ILE A 1 91 ? -32.868 -3.723 35.330 1.00 86.94 91 ILE A CA 1
ATOM 740 C C . ILE A 1 91 ? -34.364 -3.983 35.101 1.00 86.94 91 ILE A C 1
ATOM 742 O O . ILE A 1 91 ? -35.150 -3.950 36.041 1.00 86.94 91 ILE A O 1
ATOM 746 N N . ASN A 1 92 ? -34.768 -4.269 33.862 1.00 86.94 92 ASN A N 1
ATOM 747 C CA . ASN A 1 92 ? -36.178 -4.432 33.497 1.00 86.94 92 ASN A CA 1
ATOM 748 C C . ASN A 1 92 ? -36.727 -5.848 33.725 1.00 86.94 92 ASN A C 1
ATOM 750 O O . ASN A 1 92 ? -37.900 -6.093 33.429 1.00 86.94 92 ASN A O 1
ATOM 754 N N . LYS A 1 93 ? -35.923 -6.785 34.244 1.00 88.00 93 LYS A N 1
ATOM 755 C CA . LYS A 1 93 ? -36.411 -8.113 34.632 1.00 88.00 93 LYS A CA 1
ATOM 756 C C . LYS A 1 93 ? -37.582 -7.970 35.612 1.00 88.00 93 LYS A C 1
ATOM 758 O O . LYS A 1 93 ? -37.447 -7.249 36.598 1.00 88.00 93 LYS A O 1
ATOM 763 N N . PRO A 1 94 ? -38.701 -8.689 35.410 1.00 81.06 94 PRO A N 1
ATOM 764 C CA . PRO A 1 94 ? -39.895 -8.541 36.244 1.00 81.06 94 PRO A CA 1
ATOM 765 C C . PRO A 1 94 ? -39.617 -8.807 37.733 1.00 81.06 94 PRO A C 1
ATOM 767 O O . PRO A 1 94 ? -40.130 -8.086 38.581 1.00 81.06 94 PRO A O 1
ATOM 770 N N . ALA A 1 95 ? -38.726 -9.758 38.043 1.00 78.00 95 ALA A N 1
ATOM 771 C CA . ALA A 1 95 ? -38.283 -10.043 39.411 1.00 78.00 95 ALA A CA 1
ATOM 772 C C . ALA A 1 95 ? -37.541 -8.866 40.078 1.00 78.00 95 ALA A C 1
ATOM 774 O O . ALA A 1 95 ? -37.642 -8.685 41.284 1.00 78.00 95 ALA A O 1
ATOM 775 N N . HIS A 1 96 ? -36.810 -8.056 39.305 1.00 79.50 96 HIS A N 1
ATOM 776 C CA . HIS A 1 96 ? -36.042 -6.915 39.817 1.00 79.50 96 HIS A CA 1
ATOM 777 C C . HIS A 1 96 ? -36.848 -5.611 39.782 1.00 79.50 96 HIS A C 1
ATOM 779 O O . HIS A 1 96 ? -36.652 -4.744 40.626 1.00 79.50 96 HIS A O 1
ATOM 785 N N . ARG A 1 97 ? -37.794 -5.475 38.845 1.00 70.56 97 ARG A N 1
ATOM 786 C CA . ARG A 1 97 ? -38.704 -4.322 38.767 1.00 70.56 97 ARG A CA 1
ATOM 787 C C . ARG A 1 97 ? -39.578 -4.201 40.011 1.00 70.56 97 ARG A C 1
ATOM 789 O O . ARG A 1 97 ? -39.716 -3.111 40.552 1.00 70.56 97 ARG A O 1
ATOM 796 N N . ALA A 1 98 ? -40.069 -5.338 40.505 1.00 67.06 98 ALA A N 1
ATOM 797 C CA . ALA A 1 98 ? -40.817 -5.410 41.755 1.00 67.06 98 ALA A CA 1
ATOM 798 C C . ALA A 1 98 ? -40.009 -4.885 42.960 1.00 67.06 98 ALA A C 1
ATOM 800 O O . ALA A 1 98 ? -40.593 -4.299 43.863 1.00 67.06 98 ALA A O 1
ATOM 801 N N . LEU A 1 99 ? -38.671 -5.007 42.947 1.00 66.00 99 LEU A N 1
ATOM 802 C CA . LEU A 1 99 ? -37.799 -4.440 43.987 1.00 66.00 99 LEU A CA 1
ATOM 803 C C . LEU A 1 99 ? -37.719 -2.904 43.951 1.00 66.00 99 LEU A C 1
ATOM 805 O O . LEU A 1 99 ? -37.387 -2.300 44.962 1.00 66.00 99 LEU A O 1
ATOM 809 N N . SER A 1 100 ? -37.968 -2.268 42.799 1.00 64.19 100 SER A N 1
ATOM 810 C CA . SER A 1 100 ? -37.977 -0.799 42.664 1.00 64.19 100 SER A CA 1
ATOM 811 C C . SER A 1 100 ? -39.345 -0.169 42.936 1.00 64.19 100 SER A C 1
ATOM 813 O O . SER A 1 100 ? -39.409 1.029 43.195 1.00 64.19 100 SER A O 1
ATOM 815 N N . GLU A 1 101 ? -40.426 -0.949 42.851 1.00 62.44 101 GLU A N 1
ATOM 816 C CA . GLU A 1 101 ? -41.810 -0.471 42.993 1.00 62.44 101 GLU A CA 1
ATOM 817 C C . GLU A 1 101 ? -42.433 -0.769 44.370 1.00 62.44 101 GLU A C 1
ATOM 819 O O . GLU A 1 101 ? -43.419 -0.129 44.733 1.00 62.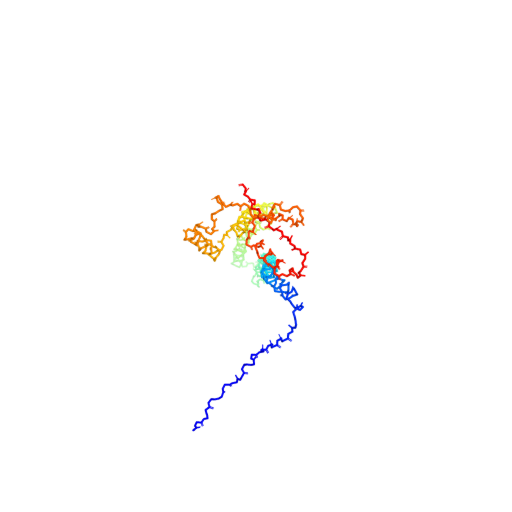44 101 GLU A O 1
ATOM 824 N N . LEU A 1 102 ? -41.883 -1.709 45.151 1.00 56.06 102 LEU A N 1
ATOM 825 C CA . LEU A 1 102 ? -42.411 -2.082 46.469 1.00 56.06 102 LEU A CA 1
ATOM 826 C C . LEU A 1 102 ? -41.701 -1.347 47.617 1.00 56.06 102 LEU A C 1
ATOM 828 O O . LEU A 1 102 ? -40.475 -1.288 47.681 1.00 56.06 102 LEU A O 1
ATOM 832 N N . ASP A 1 103 ? -42.505 -0.826 48.547 1.00 55.56 103 ASP A N 1
ATOM 833 C CA . ASP A 1 103 ? -42.070 -0.219 49.807 1.00 55.56 103 ASP A CA 1
ATOM 834 C C . ASP A 1 103 ? -41.238 -1.223 50.637 1.00 55.56 103 ASP A C 1
ATOM 836 O O . ASP A 1 103 ? -41.535 -2.421 50.668 1.00 55.56 103 ASP A O 1
ATOM 840 N N . LEU A 1 104 ? -40.184 -0.732 51.295 1.00 56.59 104 LEU A N 1
ATOM 841 C CA . LEU A 1 104 ? -38.989 -1.435 51.817 1.00 56.59 104 LEU A CA 1
ATOM 842 C C . LEU A 1 104 ? -39.220 -2.590 52.822 1.00 56.59 104 LEU A C 1
ATOM 844 O O . LEU A 1 104 ? -38.260 -3.136 53.365 1.00 56.59 104 LEU A O 1
ATOM 848 N N . LEU A 1 105 ? -40.465 -2.972 53.102 1.00 55.91 105 LEU A N 1
ATOM 849 C CA . LEU A 1 105 ? -40.839 -3.872 54.196 1.00 55.91 105 LEU A CA 1
ATOM 850 C C . LEU A 1 105 ? -41.038 -5.343 53.782 1.00 55.91 105 LEU A C 1
ATOM 852 O O . LEU A 1 105 ? 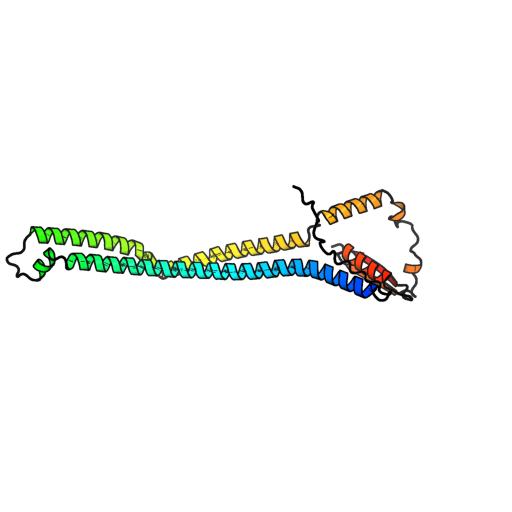-41.193 -6.190 54.658 1.00 55.91 105 LEU A O 1
ATOM 856 N N . ALA A 1 106 ? -41.002 -5.670 52.483 1.00 60.62 106 ALA A N 1
ATOM 857 C CA . ALA A 1 106 ? -41.192 -7.041 51.980 1.00 60.62 106 ALA A CA 1
ATOM 858 C C . ALA A 1 106 ? -40.235 -7.414 50.828 1.00 60.62 106 ALA A C 1
ATOM 860 O O . ALA A 1 106 ? -40.628 -8.063 49.859 1.00 60.62 106 ALA A O 1
ATOM 861 N N . ILE A 1 107 ? -38.973 -6.985 50.910 1.00 65.50 107 ILE A N 1
ATOM 862 C CA . ILE A 1 107 ? -37.950 -7.362 49.928 1.00 65.50 107 ILE A CA 1
ATOM 863 C C . ILE A 1 107 ? -37.485 -8.797 50.201 1.00 65.50 107 ILE A C 1
ATOM 865 O O . ILE A 1 107 ? -36.988 -9.104 51.283 1.00 65.50 107 ILE A O 1
ATOM 869 N N . ASP A 1 108 ? -37.615 -9.670 49.203 1.00 72.81 108 ASP A N 1
ATOM 870 C CA . ASP A 1 108 ? -36.990 -10.991 49.225 1.00 72.81 108 ASP A CA 1
ATOM 871 C C . ASP A 1 108 ? -35.463 -10.838 49.079 1.00 72.81 108 ASP A C 1
ATOM 873 O O . ASP A 1 108 ? -34.946 -10.526 48.000 1.00 72.81 108 ASP A O 1
ATOM 877 N N . GLU A 1 109 ? -34.738 -11.051 50.183 1.00 80.56 109 GLU A N 1
ATOM 878 C CA . GLU A 1 109 ? -33.269 -10.999 50.261 1.00 80.56 109 GLU A CA 1
ATOM 879 C C . GLU A 1 109 ? -32.608 -11.875 49.182 1.00 80.56 109 GLU A C 1
ATOM 881 O O . GLU A 1 109 ? -31.555 -11.523 48.650 1.00 80.56 109 GLU A O 1
ATOM 886 N N . SER A 1 110 ? -33.226 -13.000 48.802 1.00 83.56 110 SER A N 1
ATOM 887 C CA . SER A 1 110 ? -32.670 -13.896 47.783 1.00 83.56 110 SER A CA 1
ATOM 888 C C . SER A 1 110 ? -32.674 -13.269 46.381 1.00 83.56 110 SER A C 1
ATOM 890 O O . SER A 1 110 ? -31.689 -13.393 45.643 1.00 83.56 110 SER A O 1
ATOM 892 N N . VAL A 1 111 ? -33.726 -12.516 46.042 1.00 83.56 111 VAL A N 1
ATOM 893 C CA . VAL A 1 111 ? -33.862 -11.793 44.767 1.00 83.56 111 VAL A CA 1
ATOM 894 C C . VAL A 1 111 ? -32.901 -10.607 44.726 1.00 83.56 111 VAL A C 1
ATOM 896 O O . VAL A 1 111 ? -32.257 -10.371 43.700 1.00 83.56 111 VAL A O 1
ATOM 899 N N . LEU A 1 112 ? -32.722 -9.907 45.851 1.00 83.25 112 LEU A N 1
ATOM 900 C CA . LEU A 1 112 ? -31.742 -8.826 45.968 1.00 83.25 112 LEU A CA 1
ATOM 901 C C . LEU A 1 112 ? -30.310 -9.339 45.747 1.00 83.25 112 LEU A C 1
ATOM 903 O O . LEU A 1 112 ? -29.565 -8.774 44.943 1.00 83.25 112 LEU A O 1
ATOM 907 N N . ARG A 1 113 ? -29.936 -10.461 46.375 1.00 87.19 113 ARG A N 1
ATOM 908 C CA . ARG A 1 113 ? -28.622 -11.102 46.179 1.00 87.19 113 ARG A CA 1
ATOM 909 C C . ARG A 1 113 ? -28.395 -11.547 44.738 1.00 87.19 113 ARG A C 1
ATOM 911 O O . ARG A 1 113 ? -27.279 -11.431 44.224 1.00 87.19 113 ARG A O 1
ATOM 918 N N . GLN A 1 114 ? -29.432 -12.055 44.074 1.00 88.06 114 GLN A N 1
ATOM 919 C CA . GLN A 1 114 ? -29.352 -12.430 42.665 1.00 88.06 114 GLN A CA 1
ATOM 920 C C . GLN A 1 114 ? -29.142 -11.205 41.766 1.00 88.06 114 GLN A C 1
ATOM 922 O O . GLN A 1 114 ? -28.265 -11.240 40.897 1.00 88.06 114 GLN A O 1
ATOM 927 N N . PHE A 1 115 ? -29.877 -10.117 42.001 1.00 87.56 115 PHE A N 1
ATOM 928 C CA . PHE A 1 115 ? -29.700 -8.859 41.280 1.00 87.56 115 PHE A CA 1
ATOM 929 C C . PHE A 1 115 ? -28.283 -8.296 41.456 1.00 87.56 115 PHE A C 1
ATOM 931 O O . PHE A 1 115 ? -27.608 -8.012 40.464 1.00 87.56 115 PHE A O 1
ATOM 938 N N . GLU A 1 116 ? -27.787 -8.216 42.696 1.00 89.25 116 GLU A N 1
ATOM 939 C CA . GLU A 1 116 ? -26.418 -7.776 43.000 1.00 89.25 116 GLU A CA 1
ATOM 940 C C . GLU A 1 116 ? -25.374 -8.609 42.247 1.00 89.25 116 GLU A C 1
ATOM 942 O O . GLU A 1 116 ? -24.438 -8.063 41.654 1.00 89.25 116 GLU A O 1
ATOM 947 N N . LYS A 1 117 ? -25.541 -9.938 42.236 1.00 92.12 117 LYS A N 1
ATOM 948 C CA . LYS A 1 117 ? -24.644 -10.855 41.527 1.00 92.12 117 LYS A CA 1
ATOM 949 C C . LYS A 1 117 ? -24.654 -10.596 40.021 1.00 92.12 117 LYS A C 1
ATOM 951 O O . LYS A 1 117 ? -23.585 -10.480 39.425 1.00 92.12 117 LYS A O 1
ATOM 956 N N . GLU A 1 118 ? -25.827 -10.480 39.402 1.00 91.38 118 GLU A N 1
ATOM 957 C CA . GLU A 1 118 ? -25.939 -10.216 37.965 1.00 91.38 118 GLU A CA 1
ATOM 958 C C . GLU A 1 118 ? -25.343 -8.857 37.582 1.00 91.38 118 GLU A C 1
ATOM 960 O O . GLU A 1 118 ? -24.565 -8.775 36.629 1.00 91.38 118 GLU A O 1
ATOM 965 N N . VAL A 1 119 ? -25.634 -7.799 38.344 1.00 92.31 119 VAL A N 1
ATOM 966 C CA . VAL A 1 119 ? -25.068 -6.461 38.120 1.00 92.31 119 VAL A CA 1
ATOM 967 C C . VAL A 1 119 ? -23.546 -6.486 38.254 1.00 92.31 119 VAL A C 1
ATOM 969 O O . VAL A 1 119 ? -22.848 -5.919 37.410 1.00 92.31 119 VAL A O 1
ATOM 972 N N . LYS A 1 120 ? -23.007 -7.184 39.260 1.00 94.25 120 LYS A N 1
ATOM 973 C CA . LYS A 1 120 ? -21.559 -7.328 39.456 1.00 94.25 120 LYS A CA 1
ATOM 974 C C . LYS A 1 120 ? -20.888 -8.034 38.277 1.00 94.25 120 LYS A C 1
ATOM 976 O O . LYS A 1 120 ? -19.843 -7.569 37.816 1.00 94.25 120 LYS A O 1
ATOM 981 N N . GLU A 1 121 ? -21.496 -9.095 37.750 1.00 94.38 121 GLU A N 1
ATOM 982 C CA . GLU A 1 121 ? -21.002 -9.772 36.544 1.00 94.38 121 GLU A CA 1
ATOM 983 C C . GLU A 1 121 ? -21.057 -8.853 35.314 1.00 94.38 121 GLU A C 1
ATOM 985 O O . GLU A 1 121 ? -20.074 -8.757 34.577 1.00 94.38 121 GLU A O 1
ATOM 990 N N . ARG A 1 122 ? -22.141 -8.085 35.118 1.00 93.19 122 ARG A N 1
ATOM 991 C CA . ARG A 1 122 ? -22.214 -7.094 34.025 1.00 93.19 122 ARG A CA 1
ATOM 992 C C . ARG A 1 122 ? -21.140 -6.015 34.155 1.00 93.19 122 ARG A C 1
ATOM 994 O O . ARG A 1 122 ? -20.472 -5.713 33.174 1.00 93.19 122 ARG A O 1
ATOM 1001 N N . ILE A 1 123 ? -20.909 -5.483 35.358 1.00 95.19 123 ILE A N 1
ATOM 1002 C CA . ILE A 1 123 ? -19.839 -4.504 35.631 1.00 95.19 123 ILE A CA 1
ATOM 1003 C C . ILE A 1 123 ? -18.461 -5.072 35.291 1.00 95.19 123 ILE A C 1
ATOM 1005 O O . ILE A 1 123 ? -17.631 -4.358 34.724 1.00 95.19 123 ILE A O 1
ATOM 1009 N N . LYS A 1 124 ? -18.206 -6.345 35.604 1.00 96.12 124 LYS A N 1
ATOM 1010 C CA . LYS A 1 124 ? -16.943 -7.004 35.262 1.00 96.12 124 LYS A CA 1
ATOM 1011 C C . LYS A 1 124 ? -16.730 -7.058 33.745 1.00 96.12 124 LYS A C 1
ATOM 1013 O O . LYS A 1 124 ? -15.670 -6.643 33.281 1.00 96.12 124 LYS A O 1
ATOM 1018 N N . VAL A 1 125 ? -17.742 -7.487 32.988 1.00 95.00 125 VAL A N 1
ATOM 1019 C CA . VAL A 1 125 ? -17.696 -7.531 31.513 1.00 95.00 125 VAL A CA 1
ATOM 1020 C C . VAL A 1 125 ? -17.495 -6.131 30.925 1.00 95.00 125 VAL A C 1
ATOM 1022 O O . VAL A 1 125 ? -16.616 -5.931 30.092 1.00 95.00 125 VAL A O 1
ATOM 1025 N N . THR A 1 126 ? -18.236 -5.135 31.410 1.00 95.69 126 THR A N 1
ATOM 1026 C CA . THR A 1 126 ? -18.098 -3.731 30.995 1.00 95.69 126 THR A CA 1
ATOM 1027 C C . THR A 1 126 ? -16.684 -3.206 31.169 1.00 95.69 126 THR A C 1
ATOM 1029 O O . THR A 1 126 ? -16.131 -2.603 30.254 1.00 95.69 126 THR A O 1
ATOM 1032 N N . ARG A 1 127 ? -16.075 -3.439 32.337 1.00 94.94 127 ARG A N 1
ATOM 1033 C CA . ARG A 1 127 ? -14.703 -2.990 32.609 1.00 94.94 127 ARG A CA 1
ATOM 1034 C C . ARG A 1 127 ? -13.706 -3.606 31.636 1.00 94.94 127 ARG A C 1
ATOM 1036 O O . ARG A 1 127 ? -12.809 -2.901 31.183 1.00 94.94 127 ARG A O 1
ATOM 1043 N N . GLN A 1 128 ? -13.881 -4.882 31.301 1.00 94.56 128 GLN A N 1
ATOM 1044 C CA . GLN A 1 128 ? -13.043 -5.551 30.314 1.00 94.56 128 GLN A CA 1
ATOM 1045 C C . GLN A 1 128 ? -13.188 -4.907 28.927 1.00 94.56 128 GLN A C 1
ATOM 1047 O O . GLN A 1 128 ? -12.188 -4.482 28.355 1.00 94.56 128 GLN A O 1
ATOM 1052 N N . VAL A 1 129 ? -14.420 -4.738 28.432 1.00 93.50 129 VAL A N 1
ATOM 1053 C CA . VAL A 1 129 ? -14.683 -4.118 27.119 1.00 93.50 129 VAL A CA 1
ATOM 1054 C C . VAL A 1 129 ? -14.143 -2.686 27.050 1.00 93.50 129 VAL A C 1
ATOM 1056 O O . VAL A 1 129 ? -13.546 -2.298 26.051 1.00 93.50 129 VAL A O 1
ATOM 1059 N N . ILE A 1 130 ? -14.297 -1.897 28.119 1.00 92.75 130 ILE A N 1
ATOM 1060 C CA . ILE A 1 130 ? -13.740 -0.537 28.193 1.00 92.75 130 ILE A CA 1
ATOM 1061 C C . ILE A 1 130 ? -12.209 -0.567 28.134 1.00 92.75 130 ILE A C 1
ATOM 1063 O O . ILE A 1 130 ? -11.611 0.272 27.462 1.00 92.75 130 ILE A O 1
ATOM 1067 N N . SER A 1 131 ? -11.571 -1.517 28.823 1.00 91.81 131 SER A N 1
ATOM 1068 C CA . SER A 1 131 ? -10.114 -1.662 28.802 1.00 91.81 131 SER A CA 1
ATOM 1069 C C . SER A 1 131 ? -9.601 -1.993 27.401 1.00 91.81 131 SER A C 1
ATOM 1071 O O . SER A 1 131 ? -8.621 -1.396 26.965 1.00 91.81 131 SER A O 1
ATOM 1073 N N . GLU A 1 132 ? -10.272 -2.900 26.690 1.00 89.69 132 GLU A N 1
ATOM 1074 C CA . GLU A 1 132 ? -9.939 -3.268 25.308 1.00 89.69 132 GLU A CA 1
ATOM 1075 C C . GLU A 1 132 ? -10.167 -2.094 24.343 1.00 89.69 132 GLU A C 1
ATOM 1077 O O . GLU A 1 132 ? -9.331 -1.806 23.490 1.00 89.69 132 GLU A O 1
ATOM 1082 N N . ALA A 1 133 ? -11.259 -1.350 24.523 1.00 89.69 133 ALA A N 1
ATOM 1083 C CA . ALA A 1 133 ? -11.600 -0.199 23.694 1.00 89.69 133 ALA A CA 1
ATOM 1084 C C . ALA A 1 133 ? -10.754 1.054 23.976 1.00 89.69 133 ALA A C 1
ATOM 1086 O O . ALA A 1 133 ? -10.808 2.014 23.206 1.00 89.69 133 ALA A O 1
ATOM 1087 N N . LYS A 1 134 ? -9.984 1.090 25.070 1.00 88.31 134 LYS A N 1
ATOM 1088 C CA . LYS A 1 134 ? -9.238 2.280 25.510 1.00 88.31 134 LYS A CA 1
ATOM 1089 C C . LYS A 1 134 ? -8.297 2.810 24.427 1.00 88.31 134 LYS A C 1
ATOM 1091 O O . LYS A 1 134 ? -8.249 4.017 24.194 1.00 88.31 134 LYS A O 1
ATOM 1096 N N . GLU A 1 135 ? -7.606 1.920 23.716 1.00 83.12 135 GLU A N 1
ATOM 1097 C CA . GLU A 1 135 ? -6.722 2.304 22.608 1.00 83.12 135 GLU A CA 1
ATOM 1098 C C . GLU A 1 135 ? -7.474 2.962 21.441 1.00 83.12 135 GLU A C 1
ATOM 1100 O O . GLU A 1 135 ? -6.918 3.805 20.736 1.00 83.12 135 GLU A O 1
ATOM 1105 N N . ASN A 1 136 ? -8.750 2.623 21.237 1.00 83.81 136 ASN A N 1
ATOM 1106 C CA . ASN A 1 136 ? -9.580 3.216 20.191 1.00 83.81 136 ASN A CA 1
ATOM 1107 C C . ASN A 1 136 ? -10.014 4.652 20.511 1.00 83.81 136 ASN A C 1
ATOM 1109 O O . ASN A 1 136 ? -10.485 5.334 19.601 1.00 83.81 136 ASN A O 1
ATOM 1113 N N . PHE A 1 137 ? -9.854 5.135 21.744 1.00 84.62 137 PHE A N 1
ATOM 1114 C CA . PHE A 1 137 ? -10.190 6.512 22.129 1.00 84.62 137 PHE A CA 1
ATOM 1115 C C . PHE A 1 137 ? -8.962 7.407 22.321 1.00 84.62 137 PHE A C 1
ATOM 1117 O O . PHE A 1 137 ? -9.098 8.629 22.366 1.00 84.62 137 PHE A O 1
ATOM 1124 N N . ASP A 1 138 ? -7.763 6.826 22.377 1.00 89.81 138 ASP A N 1
ATOM 1125 C CA . ASP A 1 138 ? -6.524 7.584 22.499 1.00 89.81 138 ASP A CA 1
ATOM 1126 C C . ASP A 1 138 ? -6.088 8.160 21.141 1.00 89.81 138 ASP A C 1
ATOM 1128 O O . ASP A 1 138 ? -5.517 7.484 20.278 1.00 89.81 138 ASP A O 1
ATOM 1132 N N . ASN A 1 139 ? -6.366 9.449 20.947 1.00 89.31 139 ASN A N 1
ATOM 1133 C CA . ASN A 1 139 ? -5.977 10.166 19.736 1.00 89.31 139 ASN A CA 1
ATOM 1134 C C . ASN A 1 139 ? -4.454 10.269 19.578 1.00 89.31 139 ASN A C 1
ATOM 1136 O O . ASN A 1 139 ? -3.973 10.208 18.448 1.00 89.31 139 ASN A O 1
ATOM 1140 N N . GLN A 1 140 ? -3.691 10.386 20.670 1.00 93.00 140 GLN A N 1
ATOM 1141 C CA . GLN A 1 140 ? -2.228 10.462 20.602 1.00 93.00 140 GLN A CA 1
ATOM 1142 C C . GLN A 1 140 ? -1.652 9.139 20.102 1.00 93.00 140 GLN A C 1
ATOM 1144 O O . GLN A 1 140 ? -0.834 9.127 19.181 1.00 93.00 140 GLN A O 1
ATOM 1149 N N . LEU A 1 141 ? -2.159 8.016 20.619 1.00 90.62 141 LEU A N 1
ATOM 1150 C CA . LEU A 1 141 ? -1.767 6.689 20.150 1.00 90.62 141 LEU A CA 1
ATOM 1151 C C . LEU A 1 141 ? -2.106 6.481 18.667 1.00 90.62 141 LEU A C 1
ATOM 1153 O O . LEU A 1 141 ? -1.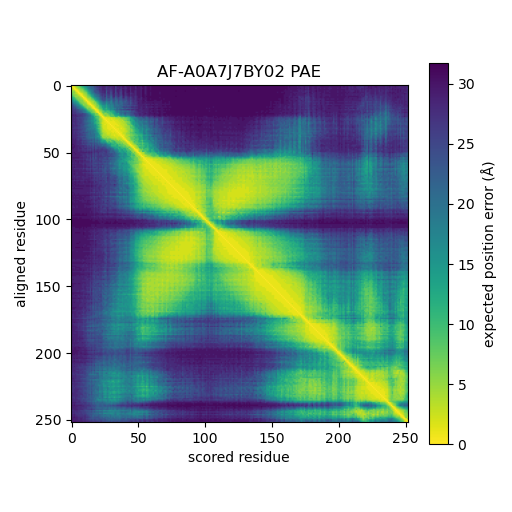292 5.940 17.919 1.00 90.62 141 LEU A O 1
ATOM 1157 N N . LYS A 1 142 ? -3.281 6.931 18.207 1.00 89.06 142 LYS A N 1
ATOM 1158 C CA . LYS A 1 142 ? -3.660 6.856 16.784 1.00 89.06 142 LYS A CA 1
ATOM 1159 C C . LYS A 1 142 ? -2.754 7.694 15.890 1.00 89.06 142 LYS A C 1
ATOM 1161 O O . LYS A 1 142 ? -2.358 7.219 14.827 1.00 89.06 142 LYS A O 1
ATOM 1166 N N . ILE A 1 143 ? -2.428 8.916 16.310 1.00 92.75 143 ILE A N 1
ATOM 1167 C CA . ILE A 1 143 ? -1.511 9.797 15.579 1.00 92.75 143 ILE A CA 1
ATOM 1168 C C . ILE A 1 143 ? -0.136 9.135 15.474 1.00 92.75 143 ILE A C 1
ATOM 1170 O O . ILE A 1 143 ? 0.434 9.094 14.384 1.00 92.75 143 ILE A O 1
ATOM 1174 N N . GLN A 1 144 ? 0.367 8.557 16.567 1.00 94.25 144 GLN A N 1
ATOM 1175 C CA . GLN A 1 144 ? 1.649 7.858 16.572 1.00 94.25 144 GLN A CA 1
ATOM 1176 C C . GLN A 1 144 ? 1.632 6.620 15.660 1.00 94.25 144 GLN A C 1
ATOM 1178 O O . GLN A 1 144 ? 2.484 6.509 14.783 1.00 94.25 144 GLN A O 1
ATOM 1183 N N . LYS A 1 145 ? 0.615 5.751 15.764 1.00 92.06 145 LYS A N 1
ATOM 1184 C CA . LYS A 1 145 ? 0.451 4.580 14.875 1.00 92.06 145 LYS A CA 1
ATOM 1185 C C . LYS A 1 145 ? 0.380 4.988 13.396 1.00 92.06 145 LYS A C 1
ATOM 1187 O O . LYS A 1 145 ? 0.974 4.329 12.539 1.00 92.06 145 LYS A O 1
ATOM 1192 N N . LEU A 1 146 ? -0.325 6.078 13.080 1.00 91.56 146 LEU A N 1
ATOM 1193 C CA . LEU A 1 146 ? -0.401 6.610 11.717 1.00 91.56 146 LEU A CA 1
ATOM 1194 C C . LEU A 1 146 ? 0.965 7.109 11.238 1.00 91.56 146 LEU A C 1
ATOM 1196 O O . LEU A 1 146 ? 1.372 6.790 10.122 1.00 91.56 146 LEU A O 1
ATOM 1200 N N . LYS A 1 147 ? 1.686 7.849 12.083 1.00 96.25 147 LYS A N 1
ATOM 1201 C CA . LYS A 1 147 ? 3.039 8.331 11.797 1.00 96.25 147 LYS A CA 1
ATOM 1202 C C . LYS A 1 147 ? 3.979 7.164 11.493 1.00 96.25 147 LYS A C 1
ATOM 1204 O O . LYS A 1 147 ? 4.619 7.174 10.444 1.00 96.25 147 LYS A O 1
ATOM 1209 N N . ASP A 1 148 ? 3.995 6.137 12.336 1.00 96.25 148 ASP A N 1
ATOM 1210 C CA . ASP A 1 148 ? 4.836 4.948 12.151 1.00 96.25 148 ASP A CA 1
ATOM 1211 C C . ASP A 1 148 ? 4.494 4.211 10.846 1.00 96.25 148 ASP A C 1
ATOM 1213 O O . ASP A 1 148 ? 5.385 3.828 10.085 1.00 96.25 148 ASP A O 1
ATOM 1217 N N . THR A 1 149 ? 3.201 4.101 10.522 1.00 94.00 149 THR A N 1
ATOM 1218 C CA . THR A 1 149 ? 2.731 3.507 9.259 1.00 94.00 149 THR A CA 1
ATOM 1219 C C . THR A 1 149 ? 3.197 4.311 8.041 1.00 94.00 149 THR A C 1
ATOM 1221 O O . THR A 1 149 ? 3.634 3.725 7.047 1.00 94.00 149 THR A O 1
ATOM 1224 N N . ILE A 1 150 ? 3.141 5.647 8.104 1.00 95.19 150 ILE A N 1
ATOM 1225 C CA . ILE A 1 150 ? 3.628 6.531 7.035 1.00 95.19 150 ILE A CA 1
ATOM 1226 C C . ILE A 1 150 ? 5.133 6.344 6.839 1.00 95.19 150 ILE A C 1
ATOM 1228 O O . ILE A 1 150 ? 5.574 6.172 5.703 1.00 95.19 150 ILE A O 1
ATOM 1232 N N . PHE A 1 151 ? 5.919 6.328 7.920 1.00 97.12 151 PHE A N 1
ATOM 1233 C CA . PHE A 1 151 ? 7.365 6.113 7.836 1.00 97.12 151 PHE A CA 1
ATOM 1234 C C . PHE A 1 151 ? 7.708 4.752 7.225 1.00 97.12 151 PHE A C 1
ATOM 1236 O O . PHE A 1 151 ? 8.484 4.699 6.270 1.00 97.12 151 PHE A O 1
ATOM 1243 N N . ALA A 1 152 ? 7.077 3.674 7.699 1.00 95.50 152 ALA A N 1
ATOM 1244 C CA . ALA A 1 152 ? 7.286 2.329 7.167 1.00 95.50 152 ALA A CA 1
ATOM 1245 C C . ALA A 1 152 ? 6.921 2.235 5.674 1.00 95.50 152 ALA A C 1
ATOM 1247 O O . ALA A 1 152 ? 7.679 1.690 4.869 1.00 95.50 152 ALA A O 1
ATOM 1248 N N . THR A 1 153 ? 5.787 2.820 5.277 1.00 93.44 153 THR A N 1
ATOM 1249 C CA . THR A 1 153 ? 5.337 2.819 3.876 1.00 93.44 153 THR A CA 1
ATOM 1250 C C . THR A 1 153 ? 6.261 3.656 2.990 1.00 93.44 153 THR A C 1
ATOM 1252 O O . THR A 1 153 ? 6.575 3.257 1.870 1.00 93.44 153 THR A O 1
ATOM 1255 N N . ASN A 1 154 ? 6.753 4.797 3.480 1.00 94.75 154 ASN A N 1
ATOM 1256 C CA . ASN A 1 154 ? 7.685 5.646 2.738 1.00 94.75 154 ASN A CA 1
ATOM 1257 C C . ASN A 1 154 ? 9.047 4.964 2.518 1.00 94.75 154 ASN A C 1
ATOM 1259 O O . ASN A 1 154 ? 9.654 5.090 1.449 1.00 94.75 154 ASN A O 1
ATOM 1263 N N . GLU A 1 155 ? 9.521 4.198 3.500 1.00 96.06 155 GLU A N 1
ATOM 1264 C CA . GLU A 1 155 ? 10.728 3.386 3.350 1.00 96.06 155 GLU A CA 1
ATOM 1265 C C . GLU A 1 155 ? 10.545 2.314 2.264 1.00 96.06 155 GLU A C 1
ATOM 1267 O O . GLU A 1 155 ? 11.391 2.175 1.375 1.00 96.06 155 GLU A O 1
ATOM 1272 N N . GLN A 1 156 ? 9.416 1.599 2.281 1.00 92.88 156 GLN A N 1
ATOM 1273 C CA . GLN A 1 156 ? 9.079 0.611 1.251 1.00 92.88 156 GLN A CA 1
ATOM 1274 C C . GLN A 1 156 ? 8.966 1.247 -0.137 1.00 92.88 156 GLN A C 1
ATOM 1276 O O . GLN A 1 156 ? 9.530 0.721 -1.096 1.00 92.88 156 GLN A O 1
ATOM 1281 N N . LEU A 1 157 ? 8.322 2.413 -0.245 1.00 91.31 157 LEU A N 1
ATOM 1282 C CA . LEU A 1 157 ? 8.227 3.170 -1.492 1.00 91.31 157 LEU A CA 1
ATOM 1283 C C . LEU A 1 157 ? 9.612 3.542 -2.028 1.00 91.31 157 LEU A C 1
ATOM 1285 O O . LEU A 1 157 ? 9.873 3.423 -3.223 1.00 91.31 157 LEU A O 1
ATOM 1289 N N . THR A 1 158 ? 10.520 3.967 -1.152 1.00 93.12 158 THR A N 1
ATOM 1290 C CA . THR A 1 158 ? 11.892 4.315 -1.536 1.00 93.12 158 THR A CA 1
ATOM 1291 C C . THR A 1 158 ? 12.653 3.092 -2.053 1.00 93.12 158 THR A C 1
ATOM 1293 O O . THR A 1 158 ? 13.337 3.186 -3.074 1.00 93.12 158 THR A O 1
ATOM 1296 N N . LYS A 1 159 ? 12.512 1.931 -1.398 1.00 94.25 159 LYS A N 1
ATOM 1297 C CA . LYS A 1 159 ? 13.097 0.660 -1.861 1.00 94.25 159 LYS A CA 1
ATOM 1298 C C . LYS A 1 159 ? 12.535 0.252 -3.225 1.00 94.25 159 LYS A C 1
ATOM 1300 O O . LYS A 1 159 ? 13.312 -0.013 -4.139 1.00 94.25 159 LYS A O 1
ATOM 1305 N N . ALA A 1 160 ? 11.213 0.296 -3.389 1.00 89.62 160 ALA A N 1
ATOM 1306 C CA . ALA A 1 160 ? 10.539 -0.033 -4.643 1.00 89.62 160 ALA A CA 1
ATOM 1307 C C . ALA A 1 160 ? 10.960 0.900 -5.789 1.00 89.62 160 ALA A C 1
ATOM 1309 O O . ALA A 1 160 ? 11.248 0.430 -6.885 1.00 89.62 160 ALA A O 1
ATOM 1310 N N . LYS A 1 161 ? 11.089 2.210 -5.535 1.00 88.56 161 LYS A N 1
ATOM 1311 C CA . LYS A 1 161 ? 11.590 3.180 -6.524 1.00 88.56 161 LYS A CA 1
ATOM 1312 C C . LYS A 1 161 ? 13.014 2.862 -6.976 1.00 88.56 161 LYS A C 1
ATOM 1314 O O . LYS A 1 161 ? 13.282 2.868 -8.173 1.00 88.56 161 LYS A O 1
ATOM 1319 N N . LYS A 1 162 ? 13.920 2.563 -6.038 1.00 93.06 162 LYS A N 1
ATOM 1320 C CA . LYS A 1 162 ? 15.304 2.176 -6.365 1.00 93.06 162 LYS A CA 1
ATOM 1321 C C . LYS A 1 162 ? 15.346 0.891 -7.189 1.00 93.06 162 LYS A C 1
ATOM 1323 O O . LYS A 1 162 ? 16.051 0.837 -8.191 1.00 93.06 162 LYS A O 1
ATOM 1328 N N . GLN A 1 163 ? 14.567 -0.115 -6.796 1.00 89.75 163 GLN A N 1
ATOM 1329 C CA . GLN A 1 163 ? 14.469 -1.373 -7.530 1.00 89.75 163 GLN A CA 1
ATOM 1330 C C . GLN A 1 163 ? 13.882 -1.169 -8.931 1.00 89.75 163 GLN A C 1
ATOM 1332 O O . GLN A 1 163 ? 14.440 -1.683 -9.891 1.00 89.75 163 GLN A O 1
ATOM 1337 N N . GLY A 1 164 ? 12.820 -0.373 -9.070 1.00 86.56 164 GLY A N 1
ATOM 1338 C CA . GLY A 1 164 ? 12.219 -0.050 -10.364 1.00 86.56 164 GLY A CA 1
ATOM 1339 C C . GLY A 1 164 ? 13.182 0.695 -11.291 1.00 86.56 164 GLY A C 1
ATOM 1340 O O . GLY A 1 164 ? 13.311 0.333 -12.458 1.00 86.56 164 GLY A O 1
ATOM 1341 N N . ALA A 1 165 ? 13.924 1.677 -10.767 1.00 85.06 165 ALA A N 1
ATOM 1342 C CA . ALA A 1 165 ? 14.960 2.378 -11.526 1.00 85.06 165 ALA A CA 1
ATOM 1343 C C . ALA A 1 165 ? 16.080 1.427 -11.977 1.00 85.06 165 ALA A C 1
ATOM 1345 O O . ALA A 1 165 ? 16.501 1.472 -13.131 1.00 85.06 165 ALA A O 1
ATOM 1346 N N . PHE A 1 166 ? 16.522 0.525 -11.096 1.00 86.94 166 PHE A N 1
ATOM 1347 C CA . PHE A 1 166 ? 17.515 -0.491 -11.433 1.00 86.94 166 PHE A CA 1
ATOM 1348 C C . PHE A 1 166 ? 16.998 -1.471 -12.495 1.00 86.94 166 PHE A C 1
ATOM 1350 O O . PHE A 1 166 ? 17.678 -1.706 -13.487 1.00 86.94 166 PHE A O 1
ATOM 1357 N N . SER A 1 167 ? 15.781 -1.997 -12.347 1.00 81.88 167 SER A N 1
ATOM 1358 C CA . SER A 1 167 ? 15.162 -2.884 -13.337 1.00 81.88 167 SER A CA 1
ATOM 1359 C C . SER A 1 167 ? 14.993 -2.207 -14.697 1.00 81.88 167 SER A C 1
ATOM 1361 O O . SER A 1 167 ? 15.254 -2.840 -15.715 1.00 81.88 167 SER A O 1
ATOM 1363 N N . SER A 1 168 ? 14.621 -0.925 -14.720 1.00 78.75 168 SER A N 1
ATOM 1364 C CA . SER A 1 168 ? 14.541 -0.130 -15.949 1.00 78.75 168 SER A CA 1
ATOM 1365 C C . SER A 1 168 ? 15.911 0.022 -16.617 1.00 78.75 168 SER A C 1
ATOM 1367 O O . SER A 1 168 ? 16.053 -0.238 -17.810 1.00 78.75 168 SER A O 1
ATOM 1369 N N . LEU A 1 169 ? 16.949 0.346 -15.838 1.00 80.12 169 LEU A N 1
ATOM 1370 C CA . LEU A 1 169 ? 18.321 0.443 -16.339 1.00 80.12 169 LEU A CA 1
ATOM 1371 C C . LEU A 1 169 ? 18.803 -0.883 -16.937 1.00 80.12 169 LEU A C 1
ATOM 1373 O O . LEU A 1 169 ? 19.394 -0.891 -18.014 1.00 80.12 169 LEU A O 1
ATOM 1377 N N . ILE A 1 170 ? 18.548 -1.996 -16.245 1.00 80.31 170 ILE A N 1
ATOM 1378 C CA . ILE A 1 170 ? 18.883 -3.331 -16.738 1.00 80.31 170 ILE A CA 1
ATOM 1379 C C . ILE A 1 170 ? 18.129 -3.601 -18.039 1.00 80.31 170 ILE A C 1
ATOM 1381 O O . ILE A 1 170 ? 18.774 -3.921 -19.026 1.00 80.31 170 ILE A O 1
ATOM 1385 N N . ALA A 1 171 ? 16.814 -3.384 -18.092 1.00 76.50 171 ALA A N 1
ATOM 1386 C CA . ALA A 1 171 ? 16.026 -3.601 -19.306 1.00 76.50 171 ALA A CA 1
ATOM 1387 C C . ALA A 1 171 ? 16.521 -2.768 -20.504 1.00 76.50 171 ALA A C 1
ATOM 1389 O O . ALA A 1 171 ? 16.556 -3.278 -21.621 1.00 76.50 171 ALA A O 1
ATOM 1390 N N . ALA A 1 172 ? 16.947 -1.522 -20.274 1.00 73.56 172 ALA A N 1
ATOM 1391 C CA . ALA A 1 172 ? 17.483 -0.647 -21.315 1.00 73.56 172 ALA A CA 1
ATOM 1392 C C . ALA A 1 172 ? 18.889 -1.054 -21.793 1.00 73.56 172 ALA A C 1
ATOM 1394 O O . ALA A 1 172 ? 19.208 -0.880 -22.965 1.00 73.56 172 ALA A O 1
ATOM 1395 N N . LYS A 1 173 ? 19.737 -1.584 -20.901 1.00 70.62 173 LYS A N 1
ATOM 1396 C CA . LYS A 1 173 ? 21.132 -1.943 -21.216 1.00 70.62 173 LYS A CA 1
ATOM 1397 C C . LYS A 1 173 ? 21.337 -3.408 -21.598 1.00 70.62 173 LYS A C 1
ATOM 1399 O O . LYS A 1 173 ? 22.368 -3.746 -22.175 1.00 70.62 173 LYS A O 1
ATOM 1404 N N . THR A 1 174 ? 20.418 -4.305 -21.252 1.00 76.31 174 THR A N 1
ATOM 1405 C CA . THR A 1 174 ? 20.578 -5.729 -21.552 1.00 76.31 174 THR A CA 1
ATOM 1406 C C . THR A 1 174 ? 20.411 -6.002 -23.035 1.00 76.31 174 THR A C 1
ATOM 1408 O O . THR A 1 174 ? 19.392 -5.660 -23.630 1.00 76.31 174 THR A O 1
ATOM 1411 N N . ILE A 1 175 ? 21.380 -6.712 -23.608 1.00 68.69 175 ILE A N 1
ATOM 1412 C CA . ILE A 1 175 ? 21.292 -7.217 -24.974 1.00 68.69 175 ILE A CA 1
ATOM 1413 C C . ILE A 1 175 ? 20.341 -8.427 -24.967 1.00 68.69 175 ILE A C 1
ATOM 1415 O O . ILE A 1 175 ? 20.640 -9.431 -24.311 1.00 68.69 175 ILE A O 1
ATOM 1419 N N . PRO A 1 176 ? 19.195 -8.385 -25.671 1.00 74.94 176 PRO A N 1
ATOM 1420 C CA . PRO A 1 176 ? 18.319 -9.543 -25.789 1.00 74.94 176 PRO A CA 1
ATOM 1421 C C . PRO A 1 176 ? 19.066 -10.712 -26.446 1.00 74.94 176 PRO A C 1
ATOM 1423 O O . PRO A 1 176 ? 19.924 -10.518 -27.307 1.00 74.94 176 PRO A O 1
ATOM 1426 N N . LYS A 1 177 ? 18.721 -11.950 -26.072 1.00 72.69 177 LYS A N 1
ATOM 1427 C CA . LYS A 1 177 ? 19.422 -13.169 -26.530 1.00 72.69 177 LYS A CA 1
ATOM 1428 C C . LYS A 1 177 ? 19.570 -13.256 -28.054 1.00 72.69 177 LYS A C 1
ATOM 1430 O O . LYS A 1 177 ? 20.594 -13.720 -28.538 1.00 72.69 177 LYS A O 1
ATOM 1435 N N . SER A 1 178 ? 18.577 -12.782 -28.807 1.00 73.81 178 SER A N 1
ATOM 1436 C CA . SER A 1 178 ? 18.625 -12.724 -30.272 1.00 73.81 178 SER A CA 1
ATOM 1437 C C . SER A 1 178 ? 19.753 -11.829 -30.793 1.00 73.81 178 SER A C 1
ATOM 1439 O O . SER A 1 178 ? 20.461 -12.228 -31.715 1.00 73.81 178 SER A O 1
ATOM 1441 N N . LEU A 1 179 ? 19.962 -10.659 -30.181 1.00 74.19 179 LEU A N 1
ATOM 1442 C CA . LEU A 1 179 ? 21.059 -9.754 -30.525 1.00 74.19 179 LEU A CA 1
ATOM 1443 C C . LEU A 1 179 ? 22.413 -10.308 -30.080 1.00 74.19 179 LEU A C 1
ATOM 1445 O O . LEU A 1 179 ? 23.389 -10.163 -30.806 1.00 74.19 179 LEU A O 1
ATOM 1449 N N . HIS A 1 180 ? 22.469 -11.013 -28.949 1.00 77.25 180 HIS A N 1
ATOM 1450 C CA . HIS A 1 180 ? 23.687 -11.711 -28.535 1.00 77.25 180 HIS A CA 1
ATOM 1451 C C . HIS A 1 180 ? 24.100 -12.791 -29.551 1.00 77.25 180 HIS A C 1
ATOM 1453 O O . HIS A 1 180 ? 25.255 -12.842 -29.967 1.00 77.25 180 HIS A O 1
ATOM 1459 N N . CYS A 1 181 ? 23.155 -13.617 -30.014 1.00 80.94 181 CYS A N 1
ATOM 1460 C CA . CYS A 1 181 ? 23.427 -14.617 -31.047 1.00 80.94 181 CYS A CA 1
ATOM 1461 C C . CYS A 1 181 ? 23.838 -13.983 -32.382 1.00 80.94 181 CYS A C 1
ATOM 1463 O O . CYS A 1 181 ? 24.711 -14.518 -33.061 1.00 80.94 181 CYS A O 1
ATOM 1465 N N . LEU A 1 182 ? 23.226 -12.856 -32.760 1.00 78.25 182 LEU A N 1
ATOM 1466 C CA . LEU A 1 182 ? 23.622 -12.105 -33.951 1.00 78.25 182 LEU A CA 1
ATOM 1467 C C . LEU A 1 182 ? 25.060 -11.591 -33.823 1.00 78.25 182 LEU A C 1
ATOM 1469 O O . LEU A 1 182 ? 25.854 -11.813 -34.730 1.00 78.25 182 LEU A O 1
ATOM 1473 N N . ALA A 1 183 ? 25.414 -10.982 -32.689 1.00 79.62 183 ALA A N 1
ATOM 1474 C CA . ALA A 1 183 ? 26.768 -10.500 -32.432 1.00 79.62 183 ALA A CA 1
ATOM 1475 C C . ALA A 1 183 ? 27.803 -11.632 -32.521 1.00 79.62 183 ALA A C 1
ATOM 1477 O O . ALA A 1 183 ? 28.814 -11.482 -33.199 1.00 79.62 183 ALA A O 1
ATOM 1478 N N . MET A 1 184 ? 27.528 -12.797 -31.922 1.00 83.56 184 MET A N 1
ATOM 1479 C CA . MET A 1 184 ? 28.418 -13.958 -32.037 1.00 83.56 184 MET A CA 1
ATOM 1480 C C . MET A 1 184 ? 28.577 -14.448 -33.480 1.00 83.56 184 MET A C 1
ATOM 1482 O O . MET A 1 184 ? 29.683 -14.801 -33.879 1.00 83.56 184 MET A O 1
ATOM 1486 N N . LYS A 1 185 ? 27.496 -14.458 -34.270 1.00 86.88 185 LYS A N 1
ATOM 1487 C CA . LYS A 1 185 ? 27.565 -14.822 -35.691 1.00 86.88 185 LYS A CA 1
ATOM 1488 C C . LYS A 1 185 ? 28.399 -13.829 -36.495 1.00 86.88 185 LYS A C 1
ATOM 1490 O O . LYS A 1 185 ? 29.221 -14.267 -37.285 1.00 86.88 185 LYS A O 1
ATOM 1495 N N . LEU A 1 186 ? 28.218 -12.527 -36.270 1.00 82.00 186 LEU A N 1
ATOM 1496 C CA . LEU A 1 186 ? 28.988 -11.481 -36.950 1.00 82.00 186 LEU A CA 1
ATOM 1497 C C . LEU A 1 186 ? 30.483 -11.569 -36.619 1.00 82.00 186 LEU A C 1
ATOM 1499 O O . LEU A 1 186 ? 31.306 -11.478 -37.521 1.00 82.00 186 LEU A O 1
ATOM 1503 N N . ILE A 1 187 ? 30.834 -11.819 -35.354 1.00 84.81 187 ILE A N 1
ATOM 1504 C CA . ILE A 1 187 ? 32.228 -12.058 -34.946 1.00 84.81 187 ILE A CA 1
ATOM 1505 C C . ILE A 1 187 ? 32.781 -13.317 -35.626 1.00 84.81 187 ILE A C 1
ATOM 1507 O O . ILE A 1 187 ? 33.906 -13.308 -36.117 1.00 84.81 187 ILE A O 1
ATOM 1511 N N . GLY A 1 188 ? 31.995 -14.396 -35.685 1.00 87.00 188 GLY A N 1
ATOM 1512 C CA . GLY A 1 188 ? 32.383 -15.619 -36.389 1.00 87.00 188 GLY A CA 1
ATOM 1513 C C . GLY A 1 188 ? 32.653 -15.383 -37.877 1.00 87.00 188 GLY A C 1
ATOM 1514 O O . GLY A 1 188 ? 33.675 -15.835 -38.383 1.00 87.00 188 GLY A O 1
ATOM 1515 N N . GLU A 1 189 ? 31.782 -14.627 -38.547 1.00 86.19 189 GLU A N 1
ATOM 1516 C CA . GLU A 1 189 ? 31.935 -14.246 -39.956 1.00 86.19 189 GLU A CA 1
ATOM 1517 C C . GLU A 1 189 ? 33.184 -13.382 -40.176 1.00 86.19 189 GLU A C 1
ATOM 1519 O O . GLU A 1 189 ? 33.942 -13.604 -41.117 1.00 86.19 189 GLU A O 1
ATOM 1524 N N . GLN A 1 190 ? 33.440 -12.432 -39.271 1.00 81.88 190 GLN A N 1
ATOM 1525 C CA . GLN A 1 190 ? 34.618 -11.568 -39.326 1.00 81.88 190 GLN A CA 1
ATOM 1526 C C . GLN A 1 190 ? 35.921 -12.363 -39.185 1.00 81.88 190 GLN A C 1
ATOM 1528 O O . GLN A 1 190 ? 36.887 -12.096 -39.895 1.00 81.88 190 GLN A O 1
ATOM 1533 N N . ILE A 1 191 ? 35.949 -13.346 -38.281 1.00 84.38 191 ILE A N 1
ATOM 1534 C CA . ILE A 1 191 ? 37.106 -14.229 -38.078 1.00 84.38 191 ILE A CA 1
ATOM 1535 C C . ILE A 1 191 ? 37.293 -15.178 -39.269 1.00 84.38 191 ILE A C 1
ATOM 1537 O O . ILE A 1 191 ? 38.428 -15.509 -39.603 1.00 84.38 191 ILE A O 1
ATOM 1541 N N . ALA A 1 192 ? 36.204 -15.625 -39.898 1.00 87.75 192 ALA A N 1
ATOM 1542 C CA . ALA A 1 192 ? 36.252 -16.506 -41.063 1.00 87.75 192 ALA A CA 1
ATOM 1543 C C . ALA A 1 192 ? 36.711 -15.787 -42.344 1.00 87.75 192 ALA A C 1
ATOM 1545 O O . ALA A 1 192 ? 37.362 -16.414 -43.177 1.00 87.75 192 ALA A O 1
ATOM 1546 N N . HIS A 1 193 ? 36.405 -14.490 -42.476 1.00 84.12 193 HIS A N 1
ATOM 1547 C CA . HIS A 1 193 ? 36.706 -13.667 -43.654 1.00 84.12 193 HIS A CA 1
ATOM 1548 C C . HIS A 1 193 ? 37.476 -12.378 -43.311 1.00 84.12 193 HIS A C 1
ATOM 1550 O O . HIS A 1 193 ? 37.011 -11.269 -43.609 1.00 84.12 193 HIS A O 1
ATOM 1556 N N . PRO A 1 194 ? 38.656 -12.472 -42.672 1.00 76.00 194 PRO A N 1
ATOM 1557 C CA . PRO A 1 194 ? 39.403 -11.303 -42.216 1.00 76.00 194 PRO A CA 1
ATOM 1558 C C . PRO A 1 194 ? 39.799 -10.363 -43.365 1.00 76.00 194 PRO A C 1
ATOM 1560 O O . PRO A 1 194 ? 39.874 -9.156 -43.168 1.00 76.00 194 PRO A O 1
ATOM 1563 N N . GLU A 1 195 ? 39.995 -10.869 -44.580 1.00 75.94 195 GLU A N 1
ATOM 1564 C CA . GLU A 1 195 ? 40.297 -10.085 -45.782 1.00 75.94 195 GLU A CA 1
ATOM 1565 C C . GLU A 1 195 ? 39.181 -9.110 -46.189 1.00 75.94 195 GLU A C 1
ATOM 1567 O O . GLU A 1 195 ? 39.456 -8.061 -46.779 1.00 75.94 195 GLU A O 1
ATOM 1572 N N . ILE A 1 196 ? 37.922 -9.413 -45.860 1.00 74.31 196 ILE A N 1
ATOM 1573 C CA . ILE A 1 196 ? 36.769 -8.569 -46.200 1.00 74.31 196 ILE A CA 1
ATOM 1574 C C . ILE A 1 196 ? 36.627 -7.437 -45.180 1.00 74.31 196 ILE A C 1
ATOM 1576 O O . ILE A 1 196 ? 36.422 -6.292 -45.573 1.00 74.31 196 ILE A O 1
ATOM 1580 N N . TYR A 1 197 ? 36.805 -7.744 -43.894 1.00 69.25 197 TYR A N 1
ATOM 1581 C CA . TYR A 1 197 ? 36.490 -6.841 -42.781 1.00 69.25 197 TYR A CA 1
ATOM 1582 C C . TYR A 1 197 ? 37.703 -6.142 -42.147 1.00 69.25 197 TYR A C 1
ATOM 1584 O O . TYR A 1 197 ? 37.524 -5.310 -41.259 1.00 69.25 197 TYR A O 1
ATOM 1592 N N . ASN A 1 198 ? 38.930 -6.490 -42.542 1.00 67.12 198 ASN A N 1
ATOM 1593 C CA . ASN A 1 198 ? 40.137 -5.793 -42.110 1.00 67.12 198 ASN A CA 1
ATOM 1594 C C . ASN A 1 198 ? 40.487 -4.685 -43.114 1.00 67.12 198 ASN A C 1
ATOM 1596 O O . ASN A 1 198 ? 40.853 -4.966 -44.258 1.00 67.12 198 ASN A O 1
ATOM 1600 N N . ASP A 1 199 ? 40.385 -3.433 -42.671 1.00 63.56 199 ASP A N 1
ATOM 1601 C CA . ASP A 1 199 ? 40.758 -2.249 -43.457 1.00 63.56 199 ASP A CA 1
ATOM 1602 C C . ASP A 1 199 ? 42.220 -1.831 -43.244 1.00 63.56 199 ASP A C 1
ATOM 1604 O O . ASP A 1 199 ? 42.710 -0.910 -43.897 1.00 63.56 199 ASP A O 1
ATOM 1608 N N . ALA A 1 200 ? 42.960 -2.526 -42.369 1.00 56.94 200 ALA A N 1
ATOM 1609 C CA . ALA A 1 200 ? 44.377 -2.265 -42.151 1.00 56.94 200 ALA A CA 1
ATOM 1610 C C . ALA A 1 200 ? 45.179 -2.531 -43.439 1.00 56.94 200 ALA A C 1
ATOM 1612 O O . ALA A 1 200 ? 45.463 -3.675 -43.793 1.00 56.94 200 ALA A O 1
ATOM 1613 N N . GLY A 1 201 ? 45.546 -1.452 -44.134 1.00 56.81 201 GLY A N 1
ATOM 1614 C CA . GLY A 1 201 ? 46.328 -1.486 -45.372 1.00 56.81 201 GLY A CA 1
ATOM 1615 C C . GLY A 1 201 ? 45.514 -1.411 -46.667 1.00 56.81 201 GLY A C 1
ATOM 1616 O O . GLY A 1 201 ? 46.119 -1.44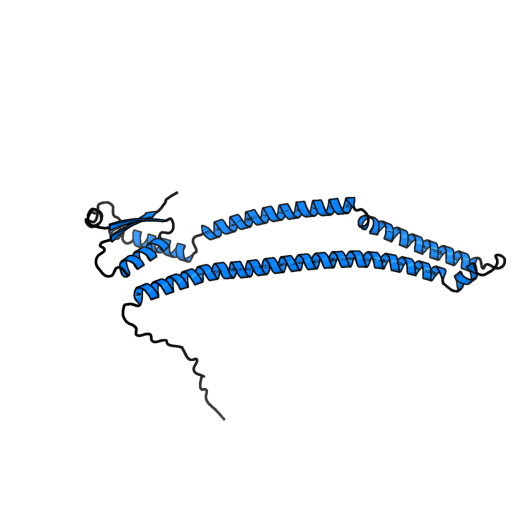4 -47.738 1.00 56.81 201 GLY A O 1
ATOM 1617 N N . LYS A 1 202 ? 44.179 -1.282 -46.608 1.00 62.09 202 LYS A N 1
ATOM 1618 C CA . LYS A 1 202 ? 43.376 -0.957 -47.797 1.00 62.09 202 LYS A CA 1
ATOM 1619 C C . LYS A 1 202 ? 43.445 0.554 -48.063 1.00 62.09 202 LYS A C 1
ATOM 1621 O O . LYS A 1 202 ? 43.339 1.325 -47.111 1.00 62.09 202 LYS A O 1
ATOM 1626 N N . PRO A 1 203 ? 43.644 0.995 -49.321 1.00 59.97 203 PRO A N 1
ATOM 1627 C CA . PRO A 1 203 ? 43.547 2.413 -49.649 1.00 59.97 203 PRO A CA 1
ATOM 1628 C C . PRO A 1 203 ? 42.140 2.910 -49.303 1.00 59.97 203 PRO A C 1
ATOM 1630 O O . PRO A 1 203 ? 41.161 2.215 -49.591 1.00 59.97 203 PRO A O 1
ATOM 1633 N N . THR A 1 204 ? 42.047 4.086 -48.676 1.00 62.03 204 THR A N 1
ATOM 1634 C CA . THR A 1 204 ? 40.769 4.767 -48.454 1.00 62.03 204 THR A CA 1
ATOM 1635 C C . THR A 1 204 ? 40.039 4.854 -49.793 1.00 62.03 204 THR A C 1
ATOM 1637 O O . THR A 1 204 ? 40.646 5.276 -50.784 1.00 62.03 204 THR A O 1
ATOM 1640 N N . PRO A 1 205 ? 38.774 4.402 -49.881 1.00 66.06 205 PRO A N 1
ATOM 1641 C CA . PRO A 1 205 ? 38.011 4.539 -51.109 1.00 66.06 205 PRO A CA 1
ATOM 1642 C C . PRO A 1 205 ? 38.027 6.010 -51.558 1.00 66.06 205 PRO A C 1
ATOM 1644 O O . PRO A 1 205 ? 37.772 6.885 -50.728 1.00 66.06 205 PRO A O 1
ATOM 1647 N N . PRO A 1 206 ? 38.316 6.303 -52.839 1.00 62.91 206 PRO A N 1
ATOM 1648 C CA . PRO A 1 206 ? 38.463 7.677 -53.332 1.00 62.91 206 PRO A CA 1
ATOM 1649 C C . PRO A 1 206 ? 37.183 8.510 -53.158 1.00 62.91 206 PRO A C 1
ATOM 1651 O O . PRO A 1 206 ? 37.240 9.731 -53.080 1.00 62.91 206 PRO A O 1
ATOM 1654 N N . GLU A 1 207 ? 36.037 7.843 -53.025 1.00 65.62 207 GLU A N 1
ATOM 1655 C CA . GLU A 1 207 ? 34.724 8.426 -52.732 1.00 65.62 207 GLU A CA 1
ATOM 1656 C C . GLU A 1 207 ? 34.641 9.049 -51.324 1.00 65.62 207 GLU A C 1
ATOM 1658 O O . GLU A 1 207 ? 33.850 9.956 -51.097 1.00 65.62 207 GLU A O 1
ATOM 1663 N N . ILE A 1 208 ? 35.468 8.615 -50.366 1.00 64.06 208 ILE A N 1
ATOM 1664 C CA . ILE A 1 208 ? 35.516 9.212 -49.019 1.00 64.06 208 ILE A CA 1
ATOM 1665 C C . ILE A 1 208 ? 36.313 10.528 -49.031 1.00 64.06 208 ILE A C 1
ATOM 1667 O O . ILE A 1 208 ? 36.074 11.409 -48.209 1.00 64.06 208 ILE A O 1
ATOM 1671 N N . GLU A 1 209 ? 37.239 10.686 -49.978 1.00 64.06 209 GLU A N 1
ATOM 1672 C CA . GLU A 1 209 ? 38.125 11.853 -50.083 1.00 64.06 209 GLU A CA 1
ATOM 1673 C C . GLU A 1 209 ? 37.637 12.899 -51.099 1.00 64.06 209 GLU A C 1
ATOM 1675 O O . GLU A 1 209 ? 38.202 13.992 -51.156 1.00 64.06 209 GLU A O 1
ATOM 1680 N N . ASP A 1 210 ? 36.588 12.609 -51.879 1.00 69.38 210 ASP A N 1
ATOM 1681 C CA . ASP A 1 210 ? 36.053 13.546 -52.870 1.00 69.38 210 ASP A CA 1
ATOM 1682 C C . ASP A 1 210 ? 35.232 14.669 -52.195 1.00 69.38 210 ASP A C 1
ATOM 1684 O O . ASP A 1 210 ? 34.166 14.411 -51.619 1.00 69.38 210 ASP A O 1
ATOM 1688 N N . PRO A 1 211 ? 35.679 15.939 -52.269 1.00 69.88 211 PRO A N 1
ATOM 1689 C CA . PRO A 1 211 ? 34.957 17.075 -51.700 1.00 69.88 211 PRO A CA 1
ATOM 1690 C C . PRO A 1 211 ? 33.664 17.424 -52.454 1.00 69.88 211 PRO A C 1
ATOM 1692 O O . PRO A 1 211 ? 32.891 18.249 -51.969 1.00 69.88 211 PRO A O 1
ATOM 1695 N N . ASN A 1 212 ? 33.417 16.833 -53.628 1.00 70.75 212 ASN A N 1
ATOM 1696 C CA . ASN A 1 212 ? 32.176 17.027 -54.379 1.00 70.75 212 ASN A CA 1
ATOM 1697 C C . ASN A 1 212 ? 31.024 16.143 -53.873 1.00 70.75 212 ASN A C 1
ATOM 1699 O O . ASN A 1 212 ? 29.888 16.328 -54.316 1.00 70.75 212 ASN A O 1
ATOM 1703 N N . LEU A 1 213 ? 31.299 15.210 -52.951 1.00 72.88 213 LEU A N 1
ATOM 1704 C CA . LEU A 1 213 ? 30.307 14.309 -52.368 1.00 72.88 213 LEU A CA 1
ATOM 1705 C C . LEU A 1 213 ? 29.779 14.816 -51.025 1.00 72.88 213 LEU A C 1
ATOM 1707 O O . LEU A 1 213 ? 30.463 15.503 -50.265 1.00 72.88 213 LEU A O 1
ATOM 1711 N N . TYR A 1 214 ? 28.530 14.465 -50.715 1.00 71.00 214 TYR A N 1
ATOM 1712 C CA . TYR A 1 214 ? 27.927 14.817 -49.431 1.00 71.00 214 TYR A CA 1
ATOM 1713 C C . TYR A 1 214 ? 28.333 13.801 -48.364 1.00 71.00 214 TYR A C 1
ATOM 1715 O O . TYR A 1 214 ? 27.869 12.661 -48.373 1.00 71.00 214 TYR A O 1
ATOM 1723 N N . HIS A 1 215 ? 29.166 14.231 -47.419 1.00 75.25 215 HIS A N 1
ATOM 1724 C CA . HIS A 1 215 ? 29.636 13.398 -46.312 1.00 75.25 215 HIS A CA 1
ATOM 1725 C C . HIS A 1 215 ? 28.752 13.576 -45.076 1.00 75.25 215 HIS A C 1
ATOM 1727 O O . HIS A 1 215 ? 28.675 14.665 -44.503 1.00 75.25 215 HIS A O 1
ATOM 1733 N N . TYR A 1 216 ? 28.090 12.502 -44.648 1.00 73.25 216 TYR A N 1
ATOM 1734 C CA . TYR A 1 216 ? 27.246 12.473 -43.455 1.00 73.25 216 TYR A CA 1
ATOM 1735 C C . TYR A 1 216 ? 27.863 11.570 -42.386 1.00 73.25 216 TYR A C 1
ATOM 1737 O O . TYR A 1 216 ? 27.919 10.351 -42.545 1.00 73.25 216 TYR A O 1
ATOM 1745 N N . ALA A 1 217 ? 28.274 12.163 -41.265 1.00 76.44 217 ALA A N 1
ATOM 1746 C CA . ALA A 1 217 ? 28.670 11.423 -40.073 1.00 76.44 217 ALA A CA 1
ATOM 1747 C C . ALA A 1 217 ? 27.450 11.220 -39.164 1.00 76.44 217 ALA A C 1
ATOM 1749 O O . ALA A 1 217 ? 26.843 12.189 -38.699 1.00 76.44 217 ALA A O 1
ATOM 1750 N N . ILE A 1 218 ? 27.075 9.965 -38.919 1.00 75.56 218 ILE A N 1
ATOM 1751 C CA . ILE A 1 218 ? 26.008 9.615 -37.981 1.00 75.56 218 ILE A CA 1
ATOM 1752 C C . ILE A 1 218 ? 26.648 9.083 -36.711 1.00 75.56 218 ILE A C 1
ATOM 1754 O O . ILE A 1 218 ? 27.274 8.024 -36.706 1.00 75.56 218 ILE A O 1
ATOM 1758 N N . ILE A 1 219 ? 26.441 9.826 -35.632 1.00 75.38 219 ILE A N 1
ATOM 1759 C CA . ILE A 1 219 ? 26.949 9.493 -34.311 1.00 75.38 219 ILE A CA 1
ATOM 1760 C C . ILE A 1 219 ? 25.810 8.846 -33.515 1.00 75.38 219 ILE A C 1
ATOM 1762 O O . ILE A 1 219 ? 24.801 9.495 -33.228 1.00 75.38 219 ILE A O 1
ATOM 1766 N N . SER A 1 220 ? 25.940 7.561 -33.178 1.00 71.25 220 SER A N 1
ATOM 1767 C CA . SER A 1 220 ? 24.927 6.824 -32.409 1.00 71.25 220 SER A CA 1
ATOM 1768 C C . SER A 1 220 ? 25.534 5.661 -31.623 1.00 71.25 220 SER A C 1
ATOM 1770 O O . SER A 1 220 ? 26.469 5.001 -32.068 1.00 71.25 220 SER A O 1
ATOM 1772 N N . ASP A 1 221 ? 24.955 5.380 -30.459 1.00 69.62 221 ASP A N 1
ATOM 1773 C CA . ASP A 1 221 ? 25.211 4.195 -29.636 1.00 69.62 221 ASP A CA 1
ATOM 1774 C C . ASP A 1 221 ? 24.444 2.950 -30.128 1.00 69.62 221 ASP A C 1
ATOM 1776 O O . ASP A 1 221 ? 24.738 1.824 -29.726 1.00 69.62 221 ASP A O 1
ATOM 1780 N N . ASN A 1 222 ? 23.478 3.123 -31.038 1.00 73.06 222 ASN A N 1
ATOM 1781 C CA . ASN A 1 222 ? 22.692 2.039 -31.615 1.00 73.06 222 ASN A CA 1
ATOM 1782 C C . ASN A 1 222 ? 23.051 1.817 -33.090 1.00 73.06 222 ASN A C 1
ATOM 1784 O O . ASN A 1 222 ? 22.362 2.260 -34.018 1.00 73.06 222 ASN A O 1
ATOM 1788 N N . VAL A 1 223 ? 24.139 1.075 -33.299 1.00 73.94 223 VAL A N 1
ATOM 1789 C CA . VAL A 1 223 ? 24.684 0.756 -34.630 1.00 73.94 223 VAL A CA 1
ATOM 1790 C C . VAL A 1 223 ? 23.668 0.017 -35.508 1.00 73.94 223 VAL A C 1
ATOM 1792 O O . VAL A 1 223 ? 23.598 0.261 -36.709 1.00 73.94 223 VAL A O 1
ATOM 1795 N N . LEU A 1 224 ? 22.825 -0.843 -34.922 1.00 70.62 224 LEU A N 1
ATOM 1796 C CA . LEU A 1 224 ? 21.805 -1.593 -35.666 1.00 70.62 224 LEU A CA 1
ATOM 1797 C C . LEU A 1 224 ? 20.689 -0.685 -36.182 1.00 70.62 224 LEU A C 1
ATOM 1799 O O . LEU A 1 224 ? 20.306 -0.788 -37.346 1.00 70.62 224 LEU A O 1
ATOM 1803 N N . ALA A 1 225 ? 20.185 0.219 -35.339 1.00 70.25 225 ALA A N 1
ATOM 1804 C CA . ALA A 1 225 ? 19.192 1.198 -35.768 1.00 70.25 225 ALA A CA 1
ATOM 1805 C C . ALA A 1 225 ? 19.764 2.104 -36.865 1.00 70.25 225 ALA A C 1
ATOM 1807 O O . ALA A 1 225 ? 19.118 2.316 -37.891 1.00 70.25 225 ALA A O 1
ATOM 1808 N N . THR A 1 226 ? 21.003 2.563 -36.686 1.00 75.44 226 THR A N 1
ATOM 1809 C CA . THR A 1 226 ? 21.689 3.417 -37.660 1.00 75.44 226 THR A CA 1
ATOM 1810 C C . THR A 1 226 ? 21.902 2.702 -38.993 1.00 75.44 226 THR A C 1
ATOM 1812 O O . THR A 1 226 ? 21.587 3.261 -40.039 1.00 75.44 226 THR A O 1
ATOM 1815 N N . SER A 1 227 ? 22.339 1.440 -38.975 1.00 74.94 227 SER A N 1
ATOM 1816 C CA . SER A 1 227 ? 22.525 0.626 -40.183 1.00 74.94 227 SER A CA 1
ATOM 1817 C C . SER A 1 227 ? 21.231 0.477 -40.989 1.00 74.94 227 SER A C 1
ATOM 1819 O O . SER A 1 227 ? 21.240 0.641 -42.208 1.00 74.94 227 SER A O 1
ATOM 1821 N N . VAL A 1 228 ? 20.096 0.239 -40.325 1.00 74.06 228 VAL A N 1
ATOM 1822 C CA . VAL A 1 228 ? 18.788 0.137 -40.995 1.00 74.06 228 VAL A CA 1
ATOM 1823 C C . VAL A 1 228 ? 18.374 1.473 -41.618 1.00 74.06 228 VAL A C 1
ATOM 1825 O O . VAL A 1 228 ? 17.874 1.492 -42.744 1.00 74.06 228 VAL A O 1
ATOM 1828 N N . VAL A 1 229 ? 18.599 2.586 -40.914 1.00 74.00 229 VAL A N 1
ATOM 1829 C CA . VAL A 1 229 ? 18.296 3.937 -41.412 1.00 74.00 229 VAL A CA 1
ATOM 1830 C C . VAL A 1 229 ? 19.153 4.273 -42.630 1.00 74.00 229 VAL A C 1
ATOM 1832 O O . VAL A 1 229 ? 18.600 4.687 -43.647 1.00 74.00 229 VAL A O 1
ATOM 1835 N N . VAL A 1 230 ? 20.466 4.035 -42.564 1.00 74.81 230 VAL A N 1
ATOM 1836 C CA . VAL A 1 230 ? 21.394 4.268 -43.681 1.00 74.81 230 VAL A CA 1
ATOM 1837 C C . VAL A 1 230 ? 21.023 3.394 -44.874 1.00 74.81 230 VAL A C 1
ATOM 1839 O O . VAL A 1 230 ? 20.846 3.912 -45.971 1.00 74.81 230 VAL A O 1
ATOM 1842 N N . ASN A 1 231 ? 20.804 2.092 -44.671 1.00 74.75 231 ASN A N 1
ATOM 1843 C CA . ASN A 1 231 ? 20.445 1.177 -45.756 1.00 74.75 231 ASN A CA 1
ATOM 1844 C C . ASN A 1 231 ? 19.115 1.574 -46.424 1.00 74.75 231 ASN A C 1
ATOM 1846 O O . ASN A 1 231 ? 18.988 1.571 -47.645 1.00 74.75 231 ASN A O 1
ATOM 1850 N N . SER A 1 232 ? 18.127 1.999 -45.631 1.00 74.06 232 SER A N 1
ATOM 1851 C CA . SER A 1 232 ? 16.865 2.523 -46.156 1.00 74.06 232 SER A CA 1
ATOM 1852 C C . SER A 1 232 ? 17.046 3.847 -46.907 1.00 74.06 232 SER A C 1
ATOM 1854 O O . SER A 1 232 ? 16.388 4.058 -47.926 1.00 74.06 232 SER A O 1
ATOM 1856 N N . ALA A 1 233 ? 17.900 4.748 -46.418 1.00 73.62 233 ALA A N 1
ATOM 1857 C CA . ALA A 1 233 ? 18.185 6.023 -47.071 1.00 73.62 233 ALA A CA 1
ATOM 1858 C C . ALA A 1 233 ? 18.876 5.807 -48.425 1.00 73.62 233 ALA A C 1
ATOM 1860 O O . ALA A 1 233 ? 18.414 6.342 -49.432 1.00 73.62 233 ALA A O 1
ATOM 1861 N N . VAL A 1 234 ? 19.896 4.944 -48.467 1.00 72.19 234 VAL A N 1
ATOM 1862 C CA . VAL A 1 234 ? 20.622 4.567 -49.689 1.00 72.19 234 VAL A CA 1
ATOM 1863 C C . VAL A 1 234 ? 19.686 3.893 -50.696 1.00 72.19 234 VAL A C 1
ATOM 1865 O O . VAL A 1 234 ? 19.630 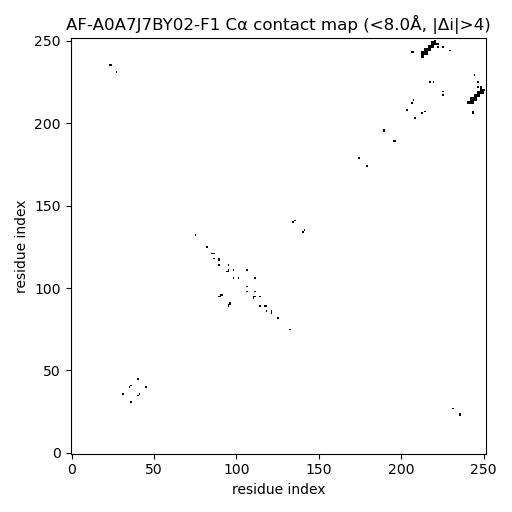4.299 -51.853 1.00 72.19 234 VAL A O 1
ATOM 1868 N N . ALA A 1 235 ? 18.874 2.923 -50.265 1.00 73.81 235 ALA A N 1
ATOM 1869 C CA . ALA A 1 235 ? 17.959 2.206 -51.157 1.00 73.81 235 ALA A CA 1
ATOM 1870 C C . ALA A 1 235 ? 16.841 3.090 -51.748 1.00 73.81 235 ALA A C 1
ATOM 1872 O O . ALA A 1 235 ? 16.301 2.777 -52.811 1.00 73.81 235 ALA A O 1
ATOM 1873 N N . ASN A 1 236 ? 16.463 4.179 -51.068 1.00 69.19 236 ASN A N 1
ATOM 1874 C CA . ASN A 1 236 ? 15.407 5.090 -51.520 1.00 69.19 236 ASN A CA 1
ATOM 1875 C C . ASN A 1 236 ? 15.933 6.359 -52.216 1.00 69.19 236 ASN A C 1
ATOM 1877 O O . ASN A 1 236 ? 15.122 7.118 -52.758 1.00 69.19 236 ASN A O 1
ATOM 1881 N N . ALA A 1 237 ? 17.247 6.587 -52.256 1.00 69.50 237 ALA A N 1
ATOM 1882 C CA . ALA A 1 237 ? 17.859 7.689 -52.989 1.00 69.50 237 ALA A CA 1
ATOM 1883 C C . ALA A 1 237 ? 17.773 7.436 -54.510 1.00 69.50 237 ALA A C 1
ATOM 1885 O O . ALA A 1 237 ? 18.644 6.829 -55.128 1.00 69.50 237 ALA A O 1
ATOM 1886 N N . LYS A 1 238 ? 16.677 7.871 -55.145 1.00 55.81 238 LYS A N 1
ATOM 1887 C CA . LYS A 1 238 ? 16.496 7.778 -56.604 1.00 55.81 238 LYS A CA 1
ATOM 1888 C C . LYS A 1 238 ? 17.233 8.911 -57.320 1.00 55.81 238 LYS A C 1
ATOM 1890 O O . LYS A 1 238 ? 16.622 9.920 -57.649 1.00 55.81 238 LYS A O 1
ATOM 1895 N N . GLY A 1 239 ? 18.509 8.675 -57.617 1.00 56.44 239 GLY A N 1
ATOM 1896 C CA . GLY A 1 239 ? 19.322 9.475 -58.535 1.00 56.44 239 GLY A CA 1
ATOM 1897 C C . GLY A 1 239 ? 19.836 10.795 -57.948 1.00 56.44 239 GLY A C 1
ATOM 1898 O O . GLY A 1 239 ? 19.055 11.641 -57.531 1.00 56.44 239 GLY A O 1
ATOM 1899 N N . ALA A 1 240 ? 21.158 10.979 -58.016 1.00 48.19 240 ALA A N 1
ATOM 1900 C CA . ALA A 1 240 ? 21.886 12.243 -57.834 1.00 48.19 240 ALA A CA 1
ATOM 1901 C C . ALA A 1 240 ? 22.196 12.741 -56.405 1.00 48.19 240 ALA A C 1
ATOM 1903 O O . ALA A 1 240 ? 22.406 13.935 -56.216 1.00 48.19 240 ALA A O 1
ATOM 1904 N N . MET A 1 241 ? 22.330 11.859 -55.412 1.00 52.38 241 MET A N 1
ATOM 1905 C CA . MET A 1 241 ? 23.189 12.159 -54.257 1.00 52.38 241 MET A CA 1
ATOM 1906 C C . MET A 1 241 ? 24.182 11.018 -54.089 1.00 52.38 241 MET A C 1
ATOM 1908 O O . MET A 1 241 ? 23.853 9.976 -53.527 1.00 52.38 241 MET A O 1
ATOM 1912 N N . GLU A 1 242 ? 25.389 11.210 -54.610 1.00 58.69 242 GLU A N 1
ATOM 1913 C CA . GLU A 1 242 ? 26.553 10.445 -54.177 1.00 58.69 242 GLU A CA 1
ATOM 1914 C C . GLU A 1 242 ? 26.880 10.945 -52.759 1.00 58.69 242 GLU A C 1
ATOM 1916 O O . GLU A 1 242 ? 27.530 11.967 -52.544 1.00 58.69 242 GLU A O 1
ATOM 1921 N N . ALA A 1 243 ? 26.233 10.310 -51.782 1.00 59.25 243 ALA A N 1
ATOM 1922 C CA . ALA A 1 243 ? 26.343 10.636 -50.371 1.00 59.25 243 ALA A CA 1
ATOM 1923 C C . ALA A 1 243 ? 27.081 9.505 -49.660 1.00 59.25 243 ALA A C 1
ATOM 1925 O O . ALA A 1 243 ? 26.650 8.350 -49.698 1.00 59.25 243 ALA A O 1
ATOM 1926 N N . CYS A 1 244 ? 28.181 9.853 -49.002 1.00 60.41 244 CYS A N 1
ATOM 1927 C CA . CYS A 1 244 ? 28.958 8.930 -48.196 1.00 60.41 244 CYS A CA 1
ATOM 1928 C C . CYS A 1 244 ? 28.476 9.012 -46.743 1.00 60.41 244 CYS A C 1
ATOM 1930 O O . CYS A 1 244 ? 28.385 10.099 -46.167 1.00 60.41 244 CYS A O 1
ATOM 1932 N N . PHE A 1 245 ? 28.141 7.864 -46.150 1.00 70.31 245 PHE A N 1
ATOM 1933 C CA . PHE A 1 245 ? 27.697 7.774 -44.760 1.00 70.31 245 PHE A CA 1
ATOM 1934 C C . PHE A 1 245 ? 28.771 7.097 -43.915 1.00 70.31 245 PHE A C 1
ATOM 1936 O O . PHE A 1 245 ? 29.083 5.927 -44.130 1.00 70.31 245 PHE A O 1
ATOM 1943 N N . SER A 1 246 ? 29.267 7.808 -42.908 1.00 69.12 246 SER A N 1
ATOM 1944 C CA . SER A 1 246 ? 30.178 7.264 -41.901 1.00 69.12 246 SER A CA 1
ATOM 1945 C C . SER A 1 246 ? 29.420 7.088 -40.589 1.00 69.12 246 SER A C 1
ATOM 1947 O O . SER A 1 246 ? 28.822 8.037 -40.081 1.00 69.12 246 SER A O 1
ATOM 1949 N N . ILE A 1 247 ? 29.408 5.870 -40.045 1.00 68.38 247 ILE A N 1
ATOM 1950 C CA . ILE A 1 247 ? 28.807 5.585 -38.735 1.00 68.38 247 ILE A CA 1
ATOM 1951 C C . ILE A 1 247 ? 29.925 5.608 -37.697 1.00 68.38 247 ILE A C 1
ATOM 1953 O O . ILE A 1 247 ? 30.774 4.718 -37.686 1.00 68.38 247 ILE A O 1
ATOM 1957 N N . GLU A 1 248 ? 29.901 6.597 -36.810 1.00 66.38 248 GLU A N 1
ATOM 1958 C CA . GLU A 1 248 ? 30.797 6.649 -35.657 1.00 66.38 248 GLU A CA 1
ATOM 1959 C C . GLU A 1 248 ? 30.068 6.173 -34.402 1.00 66.38 248 GLU A C 1
ATOM 1961 O O . GLU A 1 248 ? 29.004 6.673 -34.024 1.00 66.38 248 GLU A O 1
ATOM 1966 N N . HIS A 1 249 ? 30.662 5.181 -33.742 1.00 62.59 249 HIS A N 1
ATOM 1967 C CA . HIS A 1 249 ? 30.183 4.684 -32.463 1.00 62.59 249 HIS A CA 1
ATOM 1968 C C . HIS A 1 249 ? 30.752 5.544 -31.330 1.00 62.59 249 HIS A C 1
ATOM 1970 O O . HIS A 1 249 ? 31.970 5.631 -31.169 1.00 62.59 249 HIS A O 1
ATOM 1976 N N . ILE A 1 250 ? 29.883 6.122 -30.495 1.00 48.50 250 ILE A N 1
ATOM 1977 C CA . ILE A 1 250 ? 30.313 6.728 -29.228 1.00 48.50 250 ILE A CA 1
ATOM 1978 C C . ILE A 1 250 ? 30.726 5.590 -28.291 1.00 48.50 250 ILE A C 1
ATOM 1980 O O . ILE A 1 250 ? 29.883 4.919 -27.696 1.00 48.50 250 ILE A O 1
ATOM 1984 N N . LEU A 1 251 ? 32.031 5.356 -28.161 1.00 36.47 251 LEU A N 1
ATOM 1985 C CA . LEU A 1 251 ? 32.573 4.636 -27.012 1.00 36.47 251 LEU A CA 1
ATOM 1986 C C . LEU A 1 251 ? 32.539 5.578 -25.793 1.00 36.47 251 LEU A C 1
ATOM 1988 O O . LEU A 1 251 ? 33.071 6.685 -25.898 1.00 36.47 251 LEU A O 1
ATOM 1992 N N . PRO A 1 252 ? 31.903 5.193 -24.671 1.00 40.72 252 PRO A N 1
ATOM 1993 C CA . PRO A 1 252 ? 32.129 5.856 -23.390 1.00 40.72 252 PRO A CA 1
ATOM 1994 C C . PRO A 1 252 ? 33.533 5.571 -22.841 1.00 40.72 252 PRO A C 1
ATOM 1996 O O . PRO A 1 252 ? 34.080 4.480 -23.131 1.00 40.72 252 PRO A O 1
#

Organism: Tripterygium wilfordii (NCBI:txid458696)

Secondary structure (DSSP, 8-state):
--------------------TTHHHHHHHHHHHHHHHHHHHHHHHHHHHHHHHHHHHHHHHHHHHHHHHHHHHHHHHHHHHHHHHHHHHHHH-HHHHHHHHS-TTS--HHHHHHHHHHHHHHHHHHHHHHHHHHHHH-HHHHHHHHHHHHHHHHHHHHHHHHHHHHHHHHHHHPPPHHHHHHHHHHHHHHHH-HHHH--TTPPPPHHHH-TTSEEEEEE-S-HHHHHHHHHHHHHH--SS--EEEEEE----

Foldseek 3Di:
DDDDDDDDDPDPPPPPDPDDPVCQLVVVVVVCCVVCCCVVVVVVVVVVVVVVVVVVVVVVVVVVVVVVVVVVVVVLVVVVVVLVVLVVCLCPPPLNVCVVVDDPPDDDPVSVVVSVVSVVVSVVVVVVSCVVCVCVPDPVNVVVVVVVVVVVVVVVVVVVVVVVVVVVVCVVPDDPPVNVVVVVVVVVVCVVCVVVVPCVPPPDDVLVVDPVAAEAEDEDQCPPVVVVVVVSVVVPPDDDHSYHYHYDYDDD

InterPro domains:
  IPR029993 Plant galacturonosyltransferase GAUT [PTHR32116] (76-246)

Nearest PDB structures (foldseek):
  4ilo-assembly1_A  TM=2.723E-01  e=8.876E+00  Chlamydia trachomatis L2/434/Bu

Radius of gyration: 41.67 Å; Cα contacts (8 Å, |Δi|>4): 79; chains: 1; bounding box: 89×61×113 Å

Sequence (252 aa):
MANPRRPSRRGSFFFFFTFRPLASAITVAVLLFFVLSFLFSTSNSYSSDLHHHDHRSLVLAYAAYARKLKLENSNLVRTFADLSRNYSDVINKPAHRALSELDLLAIDESVLRQFEKEVKERIKVTRQVISEAKENFDNQLKIQKLKDTIFATNEQLTKAKKQGAFSSLIAAKTIPKSLHCLAMKLIGEQIAHPEIYNDAGKPTPPEIEDPNLYHYAIIS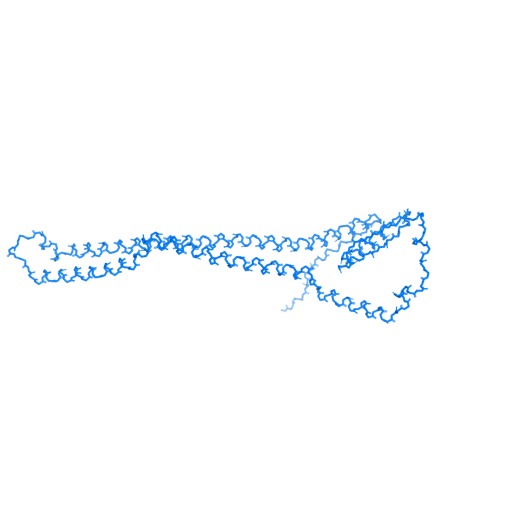DNVLATSVVVNSAVANAKGAMEACFSIEHILP

pLDDT: mean 73.39, std 18.85, range [28.28, 97.12]